Protein AF-A0A6V8L2R0-F1 (afdb_monomer_lite)

pLDDT: mean 83.4, std 20.07, range [29.67, 98.88]

Sequence (351 aa):
MRAMRVLVAALVAAGSMVVVGGSAQAEPPRPPTEGSPLPPGWQIDGADLVWQASKRVPMGDAAVEFYAGDRLLGRPRAARDGRTFRLDLTALDQANLSTLEARAGGRRLDAPAGAPRSRSTTPAPLPAQAPLAAVDPGKPGPYKTVMGEYTLPGVRLPGFPAPVEMVGVVVAPKGASGKRPLALFLHGRHSTCYKGEESSGDWPCPRGWRSIPSHRGYLTAQRLLASQGYVTVSISANGINGQDYAAADGGAQARSSLVRQHLARWATWAGAGRAGAPGAVRTAPRADLSRVLLVGHSRGGEGVNRAAMDSLSPPPAAQDGYRGPVRWRIRGTVLIGPTIFGHNPAPTCPR

InterPro domains:
  IPR029058 Alpha/Beta hydrolase fold [G3DSA:3.40.50.1820] (127-350)
  IPR029058 Alpha/Beta hydrolase fold [SSF53474] (130-340)

Foldseek 3Di:
DDDDDDDDDDDDDDDDDDPPPDDPDPDPDDDDDPPDLAPPQWDDDPQKIKGFAPDQDFWDLWFWFKDQVPRTQGGFDADFSSGMTIDGNPPDDDRSNSRIFTDTPQDTRSDPPPDDDPDPPDDDDDPDDDPDDPDDLQDFAQFQKDKDKDWDDFADAQQAPDTWTWIKMKIAGAPDDDAAAEEEEEEGAGFFWDAVPDTGLAPPYPPRIDGDPRLCVCVSVNRRVRSVGHTYMRTDDSSLNSGLSSPQLSCLLVLLLSVQVNLVLLLCCLPDNVVVDPPRSVRHYRHDQQRYEYEYERSGLSNVLVNQVCLVPNDPPSRHSHDDHNPHFHQYYHRHHYDCSVVRPPVDGGD

Secondary structure (DSSP, 8-state):
------------------------PPPPPPPP-TT-SSPTTEEEETTEEEEE-SS-----SSPPEEEETTEEEE-PEEPTTSSEEEEE-TT-----GGGEEEEETTEESSS-TTPPP-----PPPPPPPPPPPSS-TTS--S--EEEEEEEEEEE--TT-SSPEEEEEEEEEETT--S-EEEEEEE--S---EEETTEEE--SSPPTT-EE--GGGGGHHHHHHHHHTT-EEEEE--HHHHTTGGG-TTTTHHHHHHHHHHHHHHHHHHHTGGGTTS-HHHHHSPPEEEEEEEEEEETHHHHHHHHHHHHTTSPPPTTT-S--S-----EEEEEEES---TT-----S---

Structure (mmCIF, N/CA/C/O backbone):
data_AF-A0A6V8L2R0-F1
#
_entry.id   AF-A0A6V8L2R0-F1
#
loop_
_atom_site.group_PDB
_atom_site.id
_atom_site.type_symbol
_atom_site.label_atom_id
_atom_site.label_alt_id
_atom_site.label_comp_id
_atom_site.label_asym_id
_atom_site.label_entity_id
_atom_site.label_seq_id
_atom_site.pdbx_PDB_ins_code
_atom_site.Cartn_x
_atom_site.Cartn_y
_atom_site.Cartn_z
_atom_site.occupancy
_atom_site.B_iso_or_equiv
_atom_site.auth_seq_id
_atom_site.auth_comp_id
_atom_site.auth_asym_id
_atom_site.auth_atom_id
_atom_site.pdbx_PDB_model_num
ATOM 1 N N . MET A 1 1 ? 102.025 -19.026 -5.168 1.00 34.84 1 MET A N 1
ATOM 2 C CA . MET A 1 1 ? 101.433 -18.731 -6.491 1.00 34.84 1 MET A CA 1
ATOM 3 C C . MET A 1 1 ? 99.993 -19.222 -6.495 1.00 34.84 1 MET A C 1
ATOM 5 O O . MET A 1 1 ? 99.814 -20.372 -6.145 1.00 34.84 1 MET A O 1
ATOM 9 N N . ARG A 1 2 ? 99.050 -18.327 -6.858 1.00 37.16 2 ARG A N 1
ATOM 10 C CA . ARG A 1 2 ? 97.764 -18.513 -7.590 1.00 37.16 2 ARG A CA 1
ATOM 11 C C . ARG A 1 2 ? 96.840 -19.694 -7.200 1.00 37.16 2 ARG A C 1
ATOM 13 O O . ARG A 1 2 ? 97.286 -20.816 -7.099 1.00 37.16 2 ARG A O 1
ATOM 20 N N . ALA A 1 3 ? 95.517 -19.577 -7.128 1.00 34.97 3 ALA A N 1
ATOM 21 C CA . ALA A 1 3 ? 94.587 -18.479 -7.344 1.00 34.97 3 ALA A CA 1
ATOM 22 C C . ALA A 1 3 ? 93.185 -18.908 -6.860 1.00 34.97 3 ALA A C 1
ATOM 24 O O . ALA A 1 3 ? 92.831 -20.083 -6.850 1.00 34.97 3 ALA A O 1
ATOM 25 N N . MET A 1 4 ? 92.418 -17.885 -6.512 1.00 35.12 4 MET A N 1
ATOM 26 C CA . MET A 1 4 ? 90.994 -17.795 -6.205 1.00 35.12 4 MET A CA 1
ATOM 27 C C . MET A 1 4 ? 90.075 -18.509 -7.216 1.00 35.12 4 MET A C 1
ATOM 29 O O . MET A 1 4 ? 90.273 -18.373 -8.424 1.00 35.12 4 MET A O 1
ATOM 33 N N . ARG A 1 5 ? 89.009 -19.169 -6.739 1.00 38.22 5 ARG A N 1
ATOM 34 C CA . ARG A 1 5 ? 87.791 -19.423 -7.528 1.00 38.22 5 ARG A CA 1
ATOM 35 C C . ARG A 1 5 ? 86.542 -19.181 -6.682 1.00 38.22 5 ARG A C 1
ATOM 37 O O . ARG A 1 5 ? 86.290 -19.857 -5.694 1.00 38.22 5 ARG A O 1
ATOM 44 N N . VAL A 1 6 ? 85.813 -18.162 -7.119 1.00 38.03 6 VAL A N 1
ATOM 45 C CA . VAL A 1 6 ? 84.473 -17.738 -6.713 1.00 38.03 6 VAL A CA 1
ATOM 46 C C . VAL A 1 6 ? 83.452 -18.763 -7.211 1.00 38.03 6 VAL A C 1
ATOM 48 O O . VAL A 1 6 ? 83.561 -19.206 -8.354 1.00 38.03 6 VAL A O 1
ATOM 51 N N . LEU A 1 7 ? 82.427 -19.076 -6.412 1.00 36.44 7 LEU A N 1
ATOM 52 C CA . LEU A 1 7 ? 81.161 -19.579 -6.944 1.00 36.44 7 LEU A CA 1
ATOM 53 C C . LEU A 1 7 ? 79.995 -18.771 -6.366 1.00 36.44 7 LEU A C 1
ATOM 55 O O . LEU A 1 7 ? 79.889 -18.552 -5.162 1.00 36.44 7 LEU A O 1
ATOM 59 N N . VAL A 1 8 ? 79.183 -18.284 -7.295 1.00 35.31 8 VAL A N 1
ATOM 60 C CA . VAL A 1 8 ? 78.092 -17.322 -7.160 1.00 35.31 8 VAL A CA 1
ATOM 61 C C . VAL A 1 8 ? 76.840 -18.014 -6.619 1.00 35.31 8 VAL A C 1
ATOM 63 O O . VAL A 1 8 ? 76.438 -19.056 -7.132 1.00 35.31 8 VAL A O 1
ATOM 66 N N . ALA A 1 9 ? 76.203 -17.417 -5.611 1.00 35.62 9 ALA A N 1
ATOM 67 C CA . ALA A 1 9 ? 74.884 -17.815 -5.131 1.00 35.62 9 ALA A CA 1
ATOM 68 C C . ALA A 1 9 ? 73.794 -17.255 -6.063 1.00 35.62 9 ALA A C 1
ATOM 70 O O . ALA A 1 9 ? 73.683 -16.042 -6.240 1.00 35.62 9 ALA A O 1
ATOM 71 N N . ALA A 1 10 ? 72.990 -18.137 -6.657 1.00 34.78 10 ALA A N 1
ATOM 72 C CA . ALA A 1 10 ? 71.819 -17.764 -7.441 1.00 34.78 10 ALA A CA 1
ATOM 73 C C . ALA A 1 10 ? 70.632 -17.478 -6.503 1.00 34.78 10 ALA A C 1
ATOM 75 O O . ALA A 1 10 ? 70.063 -18.389 -5.904 1.00 34.78 10 ALA A O 1
ATOM 76 N N . LEU A 1 11 ? 70.265 -16.201 -6.374 1.00 34.31 11 LEU A N 1
ATOM 77 C CA . LEU A 1 11 ? 69.016 -15.757 -5.754 1.00 34.31 11 LEU A CA 1
ATOM 78 C C . LEU A 1 11 ? 67.871 -15.900 -6.766 1.00 34.31 11 LEU A C 1
ATOM 80 O O . LEU A 1 11 ? 67.832 -15.201 -7.776 1.00 34.31 11 LEU A O 1
ATOM 84 N N . VAL A 1 12 ? 66.921 -16.788 -6.475 1.00 36.88 12 VAL A N 1
ATOM 85 C CA . VAL A 1 12 ? 65.633 -16.860 -7.172 1.00 36.88 12 VAL A CA 1
ATOM 86 C C . VAL A 1 12 ? 64.724 -15.777 -6.591 1.00 36.88 12 VAL A C 1
ATOM 88 O O . VAL A 1 12 ? 64.202 -15.915 -5.487 1.00 36.88 12 VAL A O 1
ATOM 91 N N . ALA A 1 13 ? 64.549 -14.680 -7.326 1.00 35.84 13 ALA A N 1
ATOM 92 C CA . ALA A 1 13 ? 63.547 -13.666 -7.026 1.00 35.84 13 ALA A CA 1
ATOM 93 C C . ALA A 1 13 ? 62.189 -14.115 -7.593 1.00 35.84 13 ALA A C 1
ATOM 95 O O . ALA A 1 13 ? 61.949 -14.040 -8.797 1.00 35.84 13 ALA A O 1
ATOM 96 N N . ALA A 1 14 ? 61.297 -14.592 -6.724 1.00 39.81 14 ALA A N 1
ATOM 97 C CA . ALA A 1 14 ? 59.889 -14.777 -7.056 1.00 39.81 14 ALA A CA 1
ATOM 98 C C . ALA A 1 14 ? 59.215 -13.395 -7.119 1.00 39.81 14 ALA A C 1
ATOM 100 O O . ALA A 1 14 ? 58.977 -12.756 -6.096 1.00 39.81 14 ALA A O 1
ATOM 101 N N . GLY A 1 15 ? 58.965 -12.910 -8.336 1.00 34.44 15 GLY A N 1
ATOM 102 C CA . GLY A 1 15 ? 58.255 -11.659 -8.578 1.00 34.44 15 GLY A CA 1
ATOM 103 C C . GLY A 1 15 ? 56.770 -11.787 -8.239 1.00 34.44 15 GLY A C 1
ATOM 104 O O . GLY A 1 15 ? 56.036 -12.532 -8.885 1.00 34.44 15 GLY A O 1
ATOM 105 N N . SER A 1 16 ? 56.324 -11.033 -7.240 1.00 35.25 16 SER A N 1
ATOM 106 C CA . SER A 1 16 ? 54.914 -10.833 -6.914 1.00 35.25 16 SER A CA 1
ATOM 107 C C . SER A 1 16 ? 54.227 -10.046 -8.038 1.00 35.25 16 SER A C 1
ATOM 109 O O . SER A 1 16 ? 54.440 -8.841 -8.170 1.00 35.25 16 SER A O 1
ATOM 111 N N . MET A 1 17 ? 53.388 -10.697 -8.850 1.00 33.22 17 MET A N 1
ATOM 112 C CA . MET A 1 17 ? 52.469 -9.988 -9.745 1.00 33.22 17 MET A CA 1
ATOM 113 C C . MET A 1 17 ? 51.362 -9.335 -8.914 1.00 33.22 17 MET A C 1
ATOM 115 O O . MET A 1 17 ? 50.449 -9.994 -8.420 1.00 33.22 17 MET A O 1
ATOM 119 N N . VAL A 1 18 ? 51.447 -8.016 -8.769 1.00 34.97 18 VAL A N 1
ATOM 120 C CA . VAL A 1 18 ? 50.338 -7.177 -8.319 1.00 34.97 18 VAL A CA 1
ATOM 121 C C . VAL A 1 18 ? 49.301 -7.151 -9.442 1.00 34.97 18 VAL A C 1
ATOM 123 O O . VAL A 1 18 ? 49.481 -6.468 -10.448 1.00 34.97 18 VAL A O 1
ATOM 126 N N . VAL A 1 19 ? 48.205 -7.894 -9.284 1.00 36.38 19 VAL A N 1
ATOM 127 C CA . VAL A 1 19 ? 47.004 -7.694 -10.103 1.00 36.38 19 VAL A CA 1
ATOM 128 C C . VAL A 1 19 ? 46.350 -6.405 -9.616 1.00 36.38 19 VAL A C 1
ATOM 130 O O . VAL A 1 19 ? 45.605 -6.392 -8.637 1.00 36.38 19 VAL A O 1
ATOM 133 N N . VAL A 1 20 ? 46.665 -5.294 -10.280 1.00 36.50 20 VAL A N 1
ATOM 134 C CA . VAL A 1 20 ? 45.880 -4.066 -10.160 1.00 36.50 20 VAL A CA 1
ATOM 135 C C . VAL A 1 20 ? 44.522 -4.367 -10.787 1.00 36.50 20 VAL A C 1
ATOM 137 O O . VAL A 1 20 ? 44.391 -4.447 -12.006 1.00 36.50 20 VAL A O 1
ATOM 140 N N . GLY A 1 21 ? 43.515 -4.588 -9.942 1.00 33.50 21 GLY A N 1
ATOM 141 C CA . GLY A 1 21 ? 42.122 -4.654 -10.362 1.00 33.50 21 GLY A CA 1
ATOM 142 C C . GLY A 1 21 ? 41.724 -3.311 -10.960 1.00 33.50 21 GLY A C 1
ATOM 143 O O . GLY A 1 21 ? 41.408 -2.372 -10.233 1.00 33.50 21 GLY A O 1
ATOM 144 N N . GLY A 1 22 ? 41.788 -3.211 -12.286 1.00 29.67 22 GLY A N 1
ATOM 145 C CA . GLY A 1 22 ? 41.270 -2.073 -13.023 1.00 29.67 22 GLY A CA 1
ATOM 146 C C . GLY A 1 22 ? 39.778 -1.938 -12.751 1.00 29.67 22 GLY A C 1
ATOM 147 O O . GLY A 1 22 ? 38.996 -2.847 -13.021 1.00 29.67 22 GLY A O 1
ATOM 148 N N . SER A 1 23 ? 39.389 -0.796 -12.195 1.00 36.78 23 SER A N 1
ATOM 149 C CA . SER A 1 23 ? 38.005 -0.343 -12.162 1.00 36.78 23 SER A CA 1
ATOM 150 C C . SER A 1 23 ? 37.450 -0.425 -13.584 1.00 36.78 23 SER A C 1
ATOM 152 O O . SER A 1 23 ? 37.939 0.284 -14.462 1.00 36.78 23 SER A O 1
ATOM 154 N N . ALA A 1 24 ? 36.450 -1.273 -13.826 1.00 37.53 24 ALA A N 1
ATOM 155 C CA . ALA A 1 24 ? 35.686 -1.240 -15.066 1.00 37.53 24 ALA A CA 1
ATOM 156 C C . ALA A 1 24 ? 34.918 0.090 -15.109 1.00 37.53 24 ALA A C 1
ATOM 158 O O . ALA A 1 24 ? 33.802 0.208 -14.603 1.00 37.53 24 ALA A O 1
ATOM 159 N N . GLN A 1 25 ? 35.564 1.131 -15.634 1.00 31.59 25 GLN A N 1
ATOM 160 C CA . GLN A 1 25 ? 34.877 2.337 -16.056 1.00 31.59 25 GLN A CA 1
ATOM 161 C C . GLN A 1 25 ? 33.986 1.955 -17.235 1.00 31.59 25 GLN A C 1
ATOM 163 O O . GLN A 1 25 ? 34.430 1.272 -18.156 1.00 31.59 25 GLN A O 1
ATOM 168 N N . ALA A 1 26 ? 32.719 2.362 -17.178 1.00 41.50 26 ALA A N 1
ATOM 169 C CA . ALA A 1 26 ? 31.821 2.245 -18.313 1.00 41.50 26 ALA A CA 1
ATOM 170 C C . ALA A 1 26 ? 32.468 2.935 -19.522 1.00 41.50 26 ALA A C 1
ATOM 172 O O . ALA A 1 26 ? 32.842 4.107 -19.440 1.00 41.50 26 ALA A O 1
ATOM 173 N N . GLU A 1 27 ? 32.636 2.180 -20.607 1.00 31.08 27 GLU A N 1
ATOM 174 C CA . GLU A 1 27 ? 33.191 2.668 -21.866 1.00 31.08 27 GLU A CA 1
ATOM 175 C C . GLU A 1 27 ? 32.338 3.853 -22.369 1.00 31.08 27 GLU A C 1
ATOM 177 O O . GLU A 1 27 ? 31.104 3.809 -22.259 1.00 31.08 27 GLU A O 1
ATOM 182 N N . PRO A 1 28 ? 32.950 4.940 -22.877 1.00 34.56 28 PRO A N 1
ATOM 183 C CA . PRO A 1 28 ? 32.207 6.028 -23.503 1.00 34.56 28 PRO A CA 1
ATOM 184 C C . PRO A 1 28 ? 31.362 5.508 -24.683 1.00 34.56 28 PRO A C 1
ATOM 186 O O . PRO A 1 28 ? 31.682 4.468 -25.263 1.00 34.56 28 PRO A O 1
ATOM 189 N N . PRO A 1 29 ? 30.269 6.205 -25.048 1.00 39.34 29 PRO A N 1
ATOM 190 C CA . PRO A 1 29 ? 29.334 5.721 -26.057 1.00 39.34 29 PRO A CA 1
ATOM 191 C C . PRO A 1 29 ? 30.050 5.501 -27.391 1.00 39.34 29 PRO A C 1
ATOM 193 O O . PRO A 1 29 ? 30.603 6.442 -27.965 1.00 39.34 29 PRO A O 1
ATOM 196 N N . ARG A 1 30 ? 30.014 4.265 -27.904 1.00 45.56 30 ARG A N 1
ATOM 197 C CA . ARG A 1 30 ? 30.395 4.010 -29.294 1.00 45.56 30 ARG A CA 1
ATOM 198 C C . ARG A 1 30 ? 29.389 4.715 -30.209 1.00 45.56 30 ARG A C 1
ATOM 200 O O . ARG A 1 30 ? 28.185 4.644 -29.940 1.00 45.56 30 ARG A O 1
ATOM 207 N N . PRO A 1 31 ? 29.853 5.404 -31.265 1.00 37.81 31 PRO A N 1
ATOM 208 C CA . PRO A 1 31 ? 28.958 5.976 -32.259 1.00 37.81 31 PRO A CA 1
ATOM 209 C C . PRO A 1 31 ? 28.088 4.868 -32.877 1.00 37.81 31 PRO A C 1
ATOM 211 O O . PRO A 1 31 ? 28.517 3.711 -32.917 1.00 37.81 31 PRO A O 1
ATOM 214 N N . PRO A 1 32 ? 26.862 5.192 -33.329 1.00 44.59 32 PRO A N 1
ATOM 215 C CA . PRO A 1 32 ? 25.998 4.218 -33.979 1.00 44.59 32 PRO A CA 1
ATOM 216 C C . PRO A 1 32 ? 26.737 3.600 -35.166 1.00 44.59 32 PRO A C 1
ATOM 218 O O . PRO A 1 32 ? 27.217 4.311 -36.046 1.00 44.59 32 PRO A O 1
ATOM 221 N N . THR A 1 33 ? 26.845 2.274 -35.175 1.00 42.38 33 THR A N 1
ATOM 222 C CA . THR A 1 33 ? 27.284 1.526 -36.348 1.00 42.38 33 THR A CA 1
ATOM 223 C C . THR A 1 33 ? 26.260 1.755 -37.454 1.00 42.38 33 THR A C 1
ATOM 225 O O . THR A 1 33 ? 25.109 1.320 -37.345 1.00 42.38 33 THR A O 1
ATOM 228 N N . GLU A 1 34 ? 26.660 2.468 -38.508 1.00 36.22 34 GLU A N 1
ATOM 229 C CA . GLU A 1 34 ? 25.902 2.519 -39.757 1.00 36.22 34 GLU A CA 1
ATOM 230 C C . GLU A 1 34 ? 25.618 1.076 -40.204 1.00 36.22 34 GLU A C 1
ATOM 232 O O . GLU A 1 34 ? 26.537 0.274 -40.368 1.00 36.22 34 GLU A O 1
ATOM 237 N N . GLY A 1 35 ? 24.332 0.724 -40.310 1.00 45.88 35 GLY A N 1
ATOM 238 C CA . GLY A 1 35 ? 23.877 -0.616 -40.698 1.00 45.88 35 GLY A CA 1
ATOM 239 C C . GLY A 1 35 ? 23.224 -1.466 -39.600 1.00 45.88 35 GLY A C 1
ATOM 240 O O . GLY A 1 35 ? 22.873 -2.611 -39.873 1.00 45.88 35 GLY A O 1
ATOM 241 N N . SER A 1 36 ? 23.018 -0.956 -38.378 1.00 53.06 36 SER A N 1
ATOM 242 C CA . SER A 1 36 ? 22.257 -1.707 -37.365 1.00 53.06 36 SER A CA 1
ATOM 243 C C . SER A 1 36 ? 20.772 -1.834 -37.769 1.00 53.06 36 SER A C 1
ATOM 245 O O . SER A 1 36 ? 20.140 -0.813 -38.041 1.00 53.06 36 SER A O 1
ATOM 247 N N . PRO A 1 37 ? 20.169 -3.042 -37.776 1.00 70.38 37 PRO A N 1
ATOM 248 C CA . PRO A 1 37 ? 18.755 -3.246 -38.124 1.00 70.38 37 PRO A CA 1
ATOM 249 C C . PRO A 1 37 ? 17.771 -2.710 -37.063 1.00 70.38 37 PRO A C 1
ATOM 251 O O . PRO A 1 37 ? 16.560 -2.895 -37.191 1.00 70.38 37 PRO A O 1
ATOM 254 N N . LEU A 1 38 ? 18.280 -2.082 -35.998 1.00 81.62 38 LEU A N 1
ATOM 255 C CA . LEU A 1 38 ? 17.514 -1.622 -34.843 1.00 81.62 38 LEU A CA 1
ATOM 256 C C . LEU A 1 38 ? 17.281 -0.102 -34.888 1.00 81.62 38 LEU A C 1
ATOM 258 O O . LEU A 1 38 ? 18.153 0.638 -35.351 1.00 81.62 38 LEU A O 1
ATOM 262 N N . PRO A 1 39 ? 16.150 0.398 -34.356 1.00 83.00 39 PRO A N 1
ATOM 263 C CA . PRO A 1 39 ? 15.910 1.834 -34.254 1.00 83.00 39 PRO A CA 1
ATOM 264 C C . PRO A 1 39 ? 16.949 2.553 -33.364 1.00 83.00 39 PRO A C 1
ATOM 266 O O . PRO A 1 39 ? 17.564 1.932 -32.493 1.00 83.00 39 PRO A O 1
ATOM 269 N N . PRO A 1 40 ? 17.125 3.882 -33.504 1.00 83.38 40 PRO A N 1
ATOM 270 C CA . PRO A 1 40 ? 18.057 4.646 -32.676 1.00 83.38 40 PRO A CA 1
ATOM 271 C C . PRO A 1 40 ? 17.821 4.461 -31.168 1.00 83.38 40 PRO A C 1
ATOM 273 O O . PRO A 1 40 ? 16.691 4.528 -30.686 1.00 83.38 40 PRO A O 1
ATOM 276 N N . GLY A 1 41 ? 18.904 4.263 -30.413 1.00 84.75 41 GLY A N 1
ATOM 277 C CA . GLY A 1 41 ? 18.856 4.027 -28.965 1.00 84.75 41 GLY A CA 1
ATOM 278 C C . GLY A 1 41 ? 18.576 2.577 -28.561 1.00 84.75 41 GLY A C 1
ATOM 279 O O . GLY A 1 41 ? 18.560 2.302 -27.363 1.00 84.75 41 GLY A O 1
ATOM 280 N N . TRP A 1 42 ? 18.385 1.664 -29.520 1.00 89.75 42 TRP A N 1
ATOM 281 C CA . TRP A 1 42 ? 18.250 0.226 -29.288 1.00 89.75 42 TRP A CA 1
ATOM 282 C C . TRP A 1 42 ? 19.528 -0.528 -29.648 1.00 89.75 42 TRP A C 1
ATOM 284 O O . TRP A 1 42 ? 20.185 -0.234 -30.646 1.00 89.75 42 TRP A O 1
ATOM 294 N N . GLN A 1 43 ? 19.879 -1.506 -28.823 1.00 90.31 43 GLN A N 1
ATOM 295 C CA . GLN A 1 43 ? 21.077 -2.329 -28.953 1.00 90.31 43 GLN A CA 1
ATOM 296 C C . GLN A 1 43 ? 20.766 -3.758 -28.498 1.00 90.31 43 GLN A C 1
ATOM 298 O O . GLN A 1 43 ? 19.877 -3.969 -27.675 1.00 90.31 43 GLN A O 1
ATOM 303 N N . ILE A 1 44 ? 21.507 -4.733 -29.018 1.00 87.25 44 ILE A N 1
ATOM 304 C CA . ILE A 1 44 ? 21.535 -6.096 -28.480 1.00 87.25 44 ILE A CA 1
ATOM 305 C C . ILE A 1 44 ? 22.869 -6.263 -27.755 1.00 87.25 44 ILE A C 1
ATOM 307 O O . ILE A 1 44 ? 23.921 -6.007 -28.341 1.00 87.25 44 ILE A O 1
ATOM 311 N N . ASP A 1 45 ? 22.813 -6.668 -26.490 1.00 84.94 45 ASP A N 1
ATOM 312 C CA . ASP A 1 45 ? 23.972 -6.919 -25.631 1.00 84.94 45 ASP A CA 1
ATOM 313 C C . ASP A 1 45 ? 23.895 -8.361 -25.113 1.00 84.94 45 ASP A C 1
ATOM 315 O O . ASP A 1 45 ? 23.146 -8.675 -24.187 1.00 84.94 45 ASP A O 1
ATOM 319 N N . GLY A 1 46 ? 24.600 -9.276 -25.782 1.00 83.81 46 GLY A N 1
ATOM 320 C CA . GLY A 1 46 ? 24.479 -10.710 -25.518 1.00 83.81 46 GLY A CA 1
ATOM 321 C C . GLY A 1 46 ? 23.053 -11.220 -25.765 1.00 83.81 46 GLY A C 1
ATOM 322 O O . GLY A 1 46 ? 22.581 -11.209 -26.900 1.00 83.81 46 GLY A O 1
ATOM 323 N N . ALA A 1 47 ? 22.384 -11.680 -24.704 1.00 83.31 47 ALA A N 1
ATOM 324 C CA . ALA A 1 47 ? 20.994 -12.147 -24.738 1.00 83.31 47 ALA A CA 1
ATOM 325 C C . ALA A 1 47 ? 19.968 -11.048 -24.393 1.00 83.31 47 ALA A C 1
ATOM 327 O O . ALA A 1 47 ? 18.772 -11.326 -24.364 1.00 83.31 47 ALA A O 1
ATOM 328 N N . ASP A 1 48 ? 20.409 -9.814 -24.138 1.00 87.94 48 ASP A N 1
ATOM 329 C CA . ASP A 1 48 ? 19.530 -8.719 -23.735 1.00 87.94 48 ASP A CA 1
ATOM 330 C C . ASP A 1 48 ? 19.222 -7.772 -24.901 1.00 87.94 48 ASP A C 1
ATOM 332 O O . ASP A 1 48 ? 20.111 -7.296 -25.609 1.00 87.94 48 ASP A O 1
ATOM 336 N N . LEU A 1 49 ? 17.946 -7.406 -25.033 1.00 90.19 49 LEU A N 1
ATOM 337 C CA . LEU A 1 49 ? 17.521 -6.217 -25.758 1.00 90.19 49 LEU A CA 1
ATOM 338 C C . LEU A 1 49 ? 17.659 -5.002 -24.848 1.00 90.19 49 LEU A C 1
ATOM 340 O O . LEU A 1 49 ? 17.034 -4.932 -23.786 1.00 90.19 49 LEU A O 1
ATOM 344 N N . VAL A 1 50 ? 18.443 -4.024 -25.281 1.00 92.50 50 VAL A N 1
ATOM 345 C CA . VAL A 1 50 ? 18.763 -2.829 -24.506 1.00 92.50 50 VAL A CA 1
ATOM 346 C C . VAL A 1 50 ? 18.214 -1.594 -25.203 1.00 92.50 50 VAL A C 1
ATOM 348 O O . VAL A 1 50 ? 18.505 -1.350 -26.369 1.00 92.50 50 VAL A O 1
ATOM 351 N N . TRP A 1 51 ? 17.457 -0.780 -24.472 1.00 93.12 51 TRP A N 1
ATOM 352 C CA . TRP A 1 51 ? 17.079 0.565 -24.901 1.00 93.12 51 TRP A CA 1
ATOM 353 C C . TRP A 1 51 ? 17.679 1.610 -23.964 1.00 93.12 51 TRP A C 1
ATOM 355 O O . TRP A 1 51 ? 17.558 1.501 -22.738 1.00 93.12 51 TRP A O 1
ATOM 365 N N . GLN A 1 52 ? 18.296 2.642 -24.537 1.00 93.25 52 GLN A N 1
ATOM 366 C CA . GLN A 1 52 ? 18.842 3.778 -23.807 1.00 93.25 52 GLN A CA 1
ATOM 367 C C . GLN A 1 52 ? 18.033 5.048 -24.091 1.00 93.25 52 GLN A C 1
ATOM 369 O O . GLN A 1 52 ? 18.076 5.630 -25.175 1.00 93.25 52 GLN A O 1
ATOM 374 N N . ALA A 1 53 ? 17.310 5.519 -23.079 1.00 90.12 53 ALA A N 1
ATOM 375 C CA . ALA A 1 53 ? 16.525 6.738 -23.155 1.00 90.12 53 ALA A CA 1
ATOM 376 C C . ALA A 1 53 ? 17.423 7.985 -23.243 1.00 90.12 53 ALA A C 1
ATOM 378 O O . ALA A 1 53 ? 18.426 8.112 -22.536 1.00 90.12 53 ALA A O 1
ATOM 379 N N . SER A 1 54 ? 17.017 8.965 -24.057 1.00 86.31 54 SER A N 1
ATOM 380 C CA . SER A 1 54 ? 17.718 10.252 -24.214 1.00 86.31 54 SER A CA 1
ATOM 381 C C . SER A 1 54 ? 17.637 11.147 -22.970 1.00 86.31 54 SER A C 1
ATOM 383 O O . SER A 1 54 ? 18.507 11.996 -22.746 1.00 86.31 54 SER A O 1
ATOM 385 N N . LYS A 1 55 ? 16.633 10.928 -22.117 1.00 87.25 55 LYS A N 1
ATOM 386 C CA . LYS A 1 55 ? 16.431 11.579 -20.815 1.00 87.25 55 LYS A CA 1
ATOM 387 C C . LYS A 1 55 ? 16.143 10.521 -19.756 1.00 87.25 55 LYS A C 1
ATOM 389 O O . LYS A 1 55 ? 15.696 9.424 -20.080 1.00 87.25 55 LYS A O 1
ATOM 394 N N . ARG A 1 56 ? 16.370 10.862 -18.486 1.00 85.75 56 ARG A N 1
ATOM 395 C CA . ARG A 1 56 ? 16.005 9.988 -17.366 1.00 85.75 56 ARG A CA 1
ATOM 396 C C . ARG A 1 56 ? 14.497 9.726 -17.392 1.00 85.75 56 ARG A C 1
ATOM 398 O O . ARG A 1 56 ? 13.712 10.672 -17.436 1.00 85.75 56 ARG A O 1
ATOM 405 N N . VAL A 1 57 ? 14.108 8.457 -17.349 1.00 85.75 57 VAL A N 1
ATOM 406 C CA . VAL A 1 57 ? 12.714 8.026 -17.241 1.00 85.75 57 VAL A CA 1
ATOM 407 C C . VAL A 1 57 ? 12.440 7.750 -15.761 1.00 85.75 57 VAL A C 1
ATOM 409 O O . VAL A 1 57 ? 12.971 6.782 -15.211 1.00 85.75 57 VAL A O 1
ATOM 412 N N . PRO A 1 58 ? 11.671 8.610 -15.071 1.00 79.12 58 PRO A N 1
ATOM 413 C CA . PRO A 1 58 ? 11.398 8.422 -13.656 1.00 79.12 58 PRO A CA 1
ATOM 414 C C . PRO A 1 58 ? 10.538 7.178 -13.432 1.00 79.12 58 PRO A C 1
ATOM 416 O O . PRO A 1 58 ? 9.686 6.822 -14.248 1.00 79.12 58 PRO A O 1
ATOM 419 N N . MET A 1 59 ? 10.736 6.536 -12.286 1.00 79.00 59 MET A N 1
ATOM 420 C CA . MET A 1 59 ? 9.868 5.457 -11.836 1.00 79.00 59 MET A CA 1
ATOM 421 C C . MET A 1 59 ? 8.476 6.023 -11.537 1.00 79.00 59 MET A C 1
ATOM 423 O O . MET A 1 59 ? 8.329 6.863 -10.652 1.00 79.00 59 MET A O 1
ATOM 427 N N . GLY A 1 60 ? 7.464 5.560 -12.270 1.00 72.62 60 GLY A N 1
ATOM 428 C CA . GLY A 1 60 ? 6.080 6.010 -12.118 1.00 72.62 60 GLY A CA 1
ATOM 429 C C . GLY A 1 60 ? 5.066 4.872 -12.208 1.00 72.62 60 GLY A C 1
ATOM 430 O O . GLY A 1 60 ? 5.421 3.690 -12.131 1.00 72.62 60 GLY A O 1
ATOM 431 N N . ASP A 1 61 ? 3.800 5.253 -12.383 1.00 66.00 61 ASP A N 1
ATOM 432 C CA . ASP A 1 61 ? 2.652 4.339 -12.363 1.00 66.00 61 ASP A CA 1
ATOM 433 C C . ASP A 1 61 ? 2.611 3.368 -13.551 1.00 66.00 61 ASP A C 1
ATOM 435 O O . ASP A 1 61 ? 2.126 2.244 -13.420 1.00 66.00 61 ASP A O 1
ATOM 439 N N . ALA A 1 62 ? 3.173 3.761 -14.696 1.00 73.25 62 ALA A N 1
ATOM 440 C CA . ALA A 1 62 ? 3.310 2.897 -15.861 1.00 73.25 62 ALA A CA 1
ATOM 441 C C . ALA A 1 62 ? 4.692 2.231 -15.899 1.00 73.25 62 ALA A C 1
ATOM 443 O O . ALA A 1 62 ? 5.720 2.909 -15.830 1.00 73.25 62 ALA A O 1
ATOM 444 N N . ALA A 1 63 ? 4.721 0.902 -16.043 1.00 77.62 63 ALA A N 1
ATOM 445 C CA . ALA A 1 63 ? 5.954 0.203 -16.392 1.00 77.62 63 ALA A CA 1
ATOM 446 C C . ALA A 1 63 ? 6.406 0.618 -17.797 1.00 77.62 63 ALA A C 1
ATOM 448 O O . ALA A 1 63 ? 5.570 0.866 -18.667 1.00 77.62 63 ALA A O 1
ATOM 449 N N . VAL A 1 64 ? 7.723 0.672 -18.003 1.00 88.19 64 VAL A N 1
ATOM 450 C CA . VAL A 1 64 ? 8.270 0.650 -19.360 1.00 88.19 64 VAL A CA 1
ATOM 451 C C . VAL A 1 64 ? 8.037 -0.749 -19.915 1.00 88.19 64 VAL A C 1
ATOM 453 O O . VAL A 1 64 ? 8.219 -1.742 -19.211 1.00 88.19 64 VAL A O 1
ATOM 456 N N . GLU A 1 65 ? 7.598 -0.802 -21.159 1.00 89.88 65 GLU A N 1
ATOM 457 C CA . GLU A 1 65 ? 7.260 -2.004 -21.903 1.00 89.88 65 GLU A CA 1
ATOM 458 C C . GLU A 1 65 ? 7.916 -1.915 -23.281 1.00 89.88 65 GLU A C 1
ATOM 460 O O . GLU A 1 65 ? 7.900 -0.855 -23.911 1.00 89.88 65 GLU A O 1
ATOM 465 N N . PHE A 1 66 ? 8.505 -3.015 -23.739 1.00 90.69 66 PHE A N 1
ATOM 466 C CA . PHE A 1 66 ? 9.075 -3.120 -25.078 1.00 90.69 66 PHE A CA 1
ATOM 467 C C . PHE A 1 66 ? 8.088 -3.808 -26.005 1.00 90.69 66 PHE A C 1
ATOM 469 O O . PHE A 1 66 ? 7.561 -4.869 -25.672 1.00 90.69 66 PHE A O 1
ATOM 476 N N . TYR A 1 67 ? 7.857 -3.208 -27.166 1.00 89.50 67 TYR A N 1
ATOM 477 C CA . TYR A 1 67 ? 6.971 -3.713 -28.208 1.00 89.50 67 TYR A CA 1
ATOM 478 C C . TYR A 1 67 ? 7.739 -3.900 -29.516 1.00 89.50 67 TYR A C 1
ATOM 480 O O . TYR A 1 67 ? 8.692 -3.172 -29.772 1.00 89.50 67 TYR A O 1
ATOM 488 N N . ALA A 1 68 ? 7.291 -4.837 -30.349 1.00 87.62 68 ALA A N 1
ATOM 489 C CA . ALA A 1 68 ? 7.586 -4.876 -31.781 1.00 87.62 68 ALA A CA 1
ATOM 490 C C . ALA A 1 68 ? 6.255 -4.740 -32.532 1.00 87.62 68 ALA A C 1
ATOM 492 O O . ALA A 1 68 ? 5.426 -5.656 -32.498 1.00 87.62 68 ALA A O 1
ATOM 493 N N . GLY A 1 69 ? 6.013 -3.571 -33.130 1.00 84.00 69 GLY A N 1
ATOM 494 C CA . GLY A 1 69 ? 4.688 -3.203 -33.637 1.00 84.00 69 GLY A CA 1
ATOM 495 C C . GLY A 1 69 ? 3.636 -3.225 -32.520 1.00 84.00 69 GLY A C 1
ATOM 496 O O . GLY A 1 69 ? 3.758 -2.506 -31.526 1.00 84.00 69 GLY A O 1
ATOM 497 N N . ASP A 1 70 ? 2.618 -4.075 -32.657 1.00 81.62 70 ASP A N 1
ATOM 498 C CA . ASP A 1 70 ? 1.558 -4.251 -31.650 1.00 81.62 70 ASP A CA 1
ATOM 499 C C . ASP A 1 70 ? 1.835 -5.377 -30.641 1.00 81.62 70 ASP A C 1
ATOM 501 O O . ASP A 1 70 ? 1.094 -5.547 -29.671 1.00 81.62 70 ASP A O 1
ATOM 505 N N . ARG A 1 71 ? 2.925 -6.135 -30.817 1.00 83.88 71 ARG A N 1
ATOM 506 C CA . ARG A 1 71 ? 3.271 -7.249 -29.930 1.00 83.88 71 ARG A CA 1
ATOM 507 C C . ARG A 1 71 ? 4.098 -6.770 -28.743 1.00 83.88 71 ARG A C 1
ATOM 509 O O . ARG A 1 71 ? 5.213 -6.289 -28.933 1.00 83.88 71 ARG A O 1
ATOM 516 N N . LEU A 1 72 ? 3.596 -6.971 -27.523 1.00 85.56 72 LEU A N 1
ATOM 517 C CA . LEU A 1 72 ? 4.384 -6.798 -26.299 1.00 85.56 72 LEU A CA 1
ATOM 518 C C . LEU A 1 72 ? 5.474 -7.879 -26.242 1.00 85.56 72 LEU A C 1
ATOM 520 O O . LEU A 1 72 ? 5.167 -9.068 -26.192 1.00 85.56 72 LEU A O 1
ATOM 524 N N . LEU A 1 73 ? 6.737 -7.460 -26.237 1.00 85.06 73 LEU A N 1
ATOM 525 C CA . LEU A 1 73 ? 7.895 -8.336 -26.051 1.00 85.06 73 LEU A CA 1
ATOM 526 C C . LEU A 1 73 ? 8.134 -8.618 -24.567 1.00 85.06 73 LEU A C 1
ATOM 528 O O . LEU A 1 73 ? 8.481 -9.731 -24.192 1.00 85.06 73 LEU A O 1
ATOM 532 N N . GLY A 1 74 ? 7.930 -7.613 -23.714 1.00 83.75 74 GLY A N 1
ATOM 533 C CA . GLY A 1 74 ? 8.069 -7.771 -22.272 1.00 83.75 74 GLY A CA 1
ATOM 534 C C . GLY A 1 74 ? 8.327 -6.464 -21.534 1.00 83.75 74 GLY A C 1
ATOM 535 O O . GLY A 1 74 ? 8.275 -5.369 -22.098 1.00 83.75 74 GLY A O 1
ATOM 536 N N . ARG A 1 75 ? 8.596 -6.588 -20.233 1.00 86.88 75 ARG A N 1
ATOM 537 C CA . ARG A 1 75 ? 8.877 -5.467 -19.328 1.00 86.88 75 ARG A CA 1
ATOM 538 C C . ARG A 1 75 ? 10.359 -5.464 -18.963 1.00 86.88 75 ARG A C 1
ATOM 540 O O . ARG A 1 75 ? 10.772 -6.327 -18.190 1.00 86.88 75 ARG A O 1
ATOM 547 N N . PRO A 1 76 ? 11.164 -4.532 -19.497 1.00 88.50 76 PRO A N 1
ATOM 548 C CA . PRO A 1 76 ? 12.583 -4.477 -19.188 1.00 88.50 76 PRO A CA 1
ATOM 549 C C . PRO A 1 76 ? 12.858 -4.125 -17.723 1.00 88.50 76 PRO A C 1
ATOM 551 O O . PRO A 1 76 ? 12.135 -3.361 -17.074 1.00 88.50 76 PRO A O 1
ATOM 554 N N . ARG A 1 77 ? 14.000 -4.599 -17.235 1.00 87.69 77 ARG A N 1
ATOM 555 C CA . ARG A 1 77 ? 14.637 -4.132 -16.007 1.00 87.69 77 ARG A CA 1
ATOM 556 C C . ARG A 1 77 ? 15.287 -2.772 -16.253 1.00 87.69 77 ARG A C 1
ATOM 558 O O . ARG A 1 77 ? 16.124 -2.631 -17.142 1.00 87.69 77 ARG A O 1
ATOM 565 N N . ALA A 1 78 ? 14.945 -1.784 -15.432 1.00 87.88 78 ALA A N 1
ATOM 566 C CA . ALA A 1 78 ? 15.622 -0.490 -15.436 1.00 87.88 78 ALA A CA 1
ATOM 567 C C . ALA A 1 78 ? 16.982 -0.591 -14.725 1.00 87.88 78 ALA A C 1
ATOM 569 O O . ALA A 1 78 ? 17.072 -1.127 -13.618 1.00 87.88 78 ALA A O 1
ATOM 570 N N . ALA A 1 79 ? 18.033 -0.057 -15.341 1.00 87.31 79 ALA A N 1
ATOM 571 C CA . ALA A 1 79 ? 19.325 0.142 -14.703 1.00 87.31 79 ALA A CA 1
ATOM 572 C C . ALA A 1 79 ? 19.288 1.345 -13.744 1.00 87.31 79 ALA A C 1
ATOM 574 O O . ALA A 1 79 ? 18.380 2.180 -13.773 1.00 87.31 79 ALA A O 1
ATOM 575 N N . ARG A 1 80 ? 20.317 1.454 -12.895 1.00 81.25 80 ARG A N 1
ATOM 576 C CA . ARG A 1 80 ? 20.416 2.502 -11.861 1.00 81.25 80 ARG A CA 1
ATOM 577 C C . ARG A 1 80 ? 20.499 3.925 -12.411 1.00 81.25 80 ARG A C 1
ATOM 579 O O . ARG A 1 80 ? 20.108 4.862 -11.724 1.00 81.25 80 ARG A O 1
ATOM 586 N N . ASP A 1 81 ? 20.969 4.087 -13.643 1.00 84.31 81 ASP A N 1
ATOM 587 C CA . ASP A 1 81 ? 21.033 5.384 -14.325 1.00 84.31 81 ASP A CA 1
ATOM 588 C C 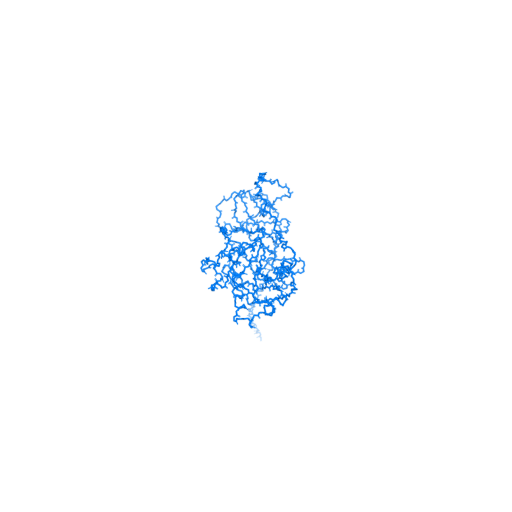. ASP A 1 81 ? 19.640 5.969 -14.649 1.00 84.31 81 ASP A C 1
ATOM 590 O O . ASP A 1 81 ? 19.519 7.151 -14.976 1.00 84.31 81 ASP A O 1
ATOM 594 N N . GLY A 1 82 ? 18.573 5.162 -14.555 1.00 83.81 82 GLY A N 1
ATOM 595 C CA . GLY A 1 82 ? 17.215 5.542 -14.944 1.00 83.81 82 GLY A CA 1
ATOM 596 C C . GLY A 1 82 ? 17.078 5.869 -16.433 1.00 83.81 82 GLY A C 1
ATOM 597 O O . GLY A 1 82 ? 16.157 6.589 -16.818 1.00 83.81 82 GLY A O 1
ATOM 598 N N . ARG A 1 83 ? 18.016 5.404 -17.260 1.00 90.56 83 ARG A N 1
ATOM 599 C CA . ARG A 1 83 ? 18.079 5.646 -18.706 1.00 90.56 83 ARG A CA 1
ATOM 600 C C . ARG A 1 83 ? 18.197 4.350 -19.490 1.00 90.56 83 ARG A C 1
ATOM 602 O O . ARG A 1 83 ? 17.670 4.285 -20.591 1.00 90.56 83 ARG A O 1
ATOM 609 N N . THR A 1 84 ? 18.855 3.341 -18.934 1.00 91.88 84 THR A N 1
ATOM 610 C CA . THR A 1 84 ? 19.097 2.067 -19.605 1.00 91.88 84 THR A CA 1
ATOM 611 C C . THR A 1 84 ? 18.069 1.030 -19.160 1.00 91.88 84 THR A C 1
ATOM 613 O O . THR A 1 84 ? 17.858 0.823 -17.966 1.00 91.88 84 THR A O 1
ATOM 616 N N . PHE A 1 85 ? 17.436 0.361 -20.118 1.00 92.62 85 PHE A N 1
ATOM 617 C CA . PHE A 1 85 ? 16.391 -0.639 -19.908 1.00 92.62 85 PHE A CA 1
ATOM 618 C C . PHE A 1 85 ? 16.779 -1.928 -20.628 1.00 92.62 85 PHE A C 1
ATOM 620 O O . PHE A 1 85 ? 17.056 -1.878 -21.821 1.00 92.62 85 PHE A O 1
ATOM 627 N N . ARG A 1 86 ? 16.811 -3.059 -19.914 1.00 92.12 86 ARG A N 1
ATOM 628 C CA . ARG A 1 86 ? 17.247 -4.363 -20.444 1.00 92.12 86 ARG A CA 1
ATOM 629 C C . ARG A 1 86 ? 16.140 -5.403 -20.355 1.00 92.12 86 ARG A C 1
ATOM 631 O O . ARG A 1 86 ? 15.571 -5.585 -19.278 1.00 92.12 86 ARG A O 1
ATOM 638 N N . LEU A 1 87 ? 15.842 -6.073 -21.459 1.00 89.12 87 LEU A N 1
ATOM 639 C CA . LEU A 1 87 ? 14.897 -7.183 -21.532 1.00 89.12 87 LEU A CA 1
ATOM 640 C C . LEU A 1 87 ? 15.628 -8.431 -22.028 1.00 89.12 87 LEU A C 1
ATOM 642 O O . LEU A 1 87 ? 16.171 -8.407 -23.125 1.00 89.12 87 LEU A O 1
ATOM 646 N N . ASP A 1 88 ? 15.588 -9.503 -21.244 1.00 85.88 88 ASP A N 1
ATOM 647 C CA . ASP A 1 88 ? 16.139 -10.803 -21.633 1.00 85.88 88 ASP A CA 1
ATOM 648 C C . ASP A 1 88 ? 15.316 -11.389 -22.798 1.00 85.88 88 ASP A C 1
ATOM 650 O O . ASP A 1 88 ? 14.089 -11.502 -22.710 1.00 85.88 88 ASP A O 1
ATOM 654 N N . LEU A 1 89 ? 15.986 -11.705 -23.909 1.00 72.38 89 LEU A N 1
ATOM 655 C CA . LEU A 1 89 ? 15.386 -12.180 -25.158 1.00 72.38 89 LEU A CA 1
ATOM 656 C C . LEU A 1 89 ? 15.302 -13.708 -25.268 1.00 72.38 89 LEU A C 1
ATOM 658 O O . LEU A 1 89 ? 14.854 -14.196 -26.307 1.00 72.38 89 LEU A O 1
ATOM 662 N N . THR A 1 90 ? 15.675 -14.476 -24.237 1.00 61.06 90 THR A N 1
ATOM 663 C CA . THR A 1 90 ? 15.761 -15.955 -24.289 1.00 61.06 90 THR A CA 1
ATOM 664 C C . THR A 1 90 ? 14.464 -16.696 -24.665 1.00 61.06 90 THR A C 1
ATOM 666 O O . THR A 1 90 ? 14.497 -17.912 -24.839 1.00 61.06 90 THR A O 1
ATOM 669 N N . ALA A 1 91 ? 13.336 -16.004 -24.866 1.00 51.50 91 ALA A N 1
ATOM 670 C CA . ALA A 1 91 ? 12.050 -16.593 -25.246 1.00 51.50 91 ALA A CA 1
ATOM 671 C C . ALA A 1 91 ? 11.374 -15.983 -26.495 1.00 51.50 91 ALA A C 1
ATOM 673 O O . ALA A 1 91 ? 10.178 -16.199 -26.695 1.00 51.50 91 ALA A O 1
ATOM 674 N N . LEU A 1 92 ? 12.068 -15.205 -27.333 1.00 53.91 92 LEU A N 1
ATOM 675 C CA . LEU A 1 92 ? 11.415 -14.533 -28.465 1.00 53.91 92 LEU A CA 1
ATOM 676 C C . LEU A 1 92 ? 11.999 -14.966 -29.810 1.00 53.91 92 LEU A C 1
ATOM 678 O O . LEU A 1 92 ? 12.982 -14.403 -30.284 1.00 53.91 92 LEU A O 1
ATOM 682 N N . ASP A 1 93 ? 11.314 -15.919 -30.451 1.00 54.25 93 ASP A N 1
ATOM 683 C CA . ASP A 1 93 ? 11.460 -16.200 -31.880 1.00 54.25 93 ASP A CA 1
ATOM 684 C C . ASP A 1 93 ? 11.400 -14.889 -32.670 1.00 54.25 93 ASP A C 1
ATOM 686 O O . ASP A 1 93 ? 10.440 -14.120 -32.533 1.00 54.25 93 ASP A O 1
ATOM 690 N N . GLN A 1 94 ? 12.478 -14.653 -33.427 1.00 54.16 94 GLN A N 1
ATOM 691 C CA . GLN A 1 94 ? 12.711 -13.652 -34.476 1.00 54.16 94 GLN A CA 1
ATOM 692 C C . GLN A 1 94 ? 11.588 -12.613 -34.645 1.00 54.16 94 GLN A C 1
ATOM 694 O O . GLN A 1 94 ? 10.906 -12.551 -35.668 1.00 54.16 94 GLN A O 1
ATOM 699 N N . ALA A 1 95 ? 11.384 -11.766 -33.630 1.00 58.47 95 ALA A N 1
ATOM 700 C CA . ALA A 1 95 ? 10.514 -10.608 -33.767 1.00 58.47 95 ALA A CA 1
ATOM 701 C C . ALA A 1 95 ? 11.074 -9.728 -34.888 1.00 58.47 95 ALA A C 1
ATOM 703 O O . ALA A 1 95 ? 12.292 -9.613 -35.012 1.00 58.47 95 ALA A O 1
ATOM 704 N N . ASN A 1 96 ? 10.226 -9.042 -35.655 1.00 65.69 96 ASN A N 1
ATOM 705 C CA . ASN A 1 96 ? 10.734 -7.987 -36.520 1.00 65.69 96 ASN A CA 1
ATOM 706 C C . ASN A 1 96 ? 11.250 -6.815 -35.659 1.00 65.69 96 ASN A C 1
ATOM 708 O O . ASN A 1 96 ? 10.500 -5.901 -35.302 1.00 65.69 96 ASN A O 1
ATOM 712 N N . LEU A 1 97 ? 12.536 -6.871 -35.305 1.00 74.69 97 LEU A N 1
ATOM 713 C CA . LEU A 1 97 ? 13.212 -5.918 -34.424 1.00 74.69 97 LEU A CA 1
ATOM 714 C C . LEU A 1 97 ? 13.405 -4.536 -35.072 1.00 74.69 97 LEU A C 1
ATOM 716 O O . LEU A 1 97 ? 13.827 -3.601 -34.397 1.00 74.69 97 LEU A O 1
ATOM 720 N N . SER A 1 98 ? 13.036 -4.358 -36.345 1.00 75.25 98 SER A N 1
ATOM 721 C CA . SER A 1 98 ? 13.034 -3.037 -36.981 1.00 75.25 98 SER A CA 1
ATOM 722 C C . SER A 1 98 ? 11.887 -2.140 -36.492 1.00 75.25 98 SER A C 1
ATOM 724 O O . SER A 1 98 ? 11.894 -0.936 -36.736 1.00 75.25 98 SER A O 1
ATOM 726 N N . THR A 1 99 ? 10.888 -2.711 -35.807 1.00 83.38 99 THR A N 1
ATOM 727 C CA . THR A 1 99 ? 9.666 -2.018 -35.348 1.00 83.38 99 THR A CA 1
ATOM 728 C C . THR A 1 99 ? 9.616 -1.822 -33.832 1.00 83.38 99 THR A C 1
ATOM 730 O O . THR A 1 99 ? 8.535 -1.745 -33.245 1.00 83.38 99 THR A O 1
ATOM 733 N N . LEU A 1 100 ? 10.785 -1.786 -33.186 1.00 89.81 100 LEU A N 1
ATOM 734 C CA . LEU A 1 100 ? 10.875 -1.680 -31.735 1.00 89.81 100 LEU A CA 1
ATOM 735 C C . LEU A 1 100 ? 10.333 -0.349 -31.212 1.00 89.81 100 LEU A C 1
ATOM 737 O O . LEU A 1 100 ? 10.621 0.718 -31.757 1.00 89.81 100 LEU A O 1
ATOM 741 N N . GLU A 1 101 ? 9.570 -0.436 -30.124 1.00 91.69 101 GLU A N 1
ATOM 742 C CA . GLU A 1 101 ? 9.044 0.717 -29.404 1.00 91.69 101 GLU A CA 1
ATOM 743 C C . GLU A 1 101 ? 9.148 0.538 -27.891 1.00 91.69 101 GLU A C 1
ATOM 745 O O . GLU A 1 101 ? 8.842 -0.523 -27.342 1.00 91.69 101 GLU A O 1
ATOM 750 N N . ALA A 1 102 ? 9.524 1.614 -27.200 1.00 90.94 102 ALA A N 1
ATOM 751 C CA . ALA A 1 102 ? 9.522 1.673 -25.748 1.00 90.94 102 ALA A CA 1
ATOM 752 C C . ALA A 1 102 ? 8.287 2.463 -25.334 1.00 90.94 102 ALA A C 1
ATOM 754 O O . ALA A 1 102 ? 8.180 3.655 -25.622 1.00 90.94 102 ALA A O 1
ATOM 755 N N . ARG A 1 103 ? 7.326 1.819 -24.675 1.00 90.56 103 ARG A N 1
ATOM 756 C CA . ARG A 1 103 ? 6.055 2.438 -24.283 1.00 90.56 103 ARG A CA 1
ATOM 757 C C . ARG A 1 103 ? 5.929 2.495 -22.763 1.00 90.56 103 ARG A C 1
ATOM 759 O O . ARG A 1 103 ? 6.418 1.623 -22.057 1.00 90.56 103 ARG A O 1
ATOM 766 N N . ALA A 1 104 ? 5.248 3.517 -22.254 1.00 86.75 104 ALA A N 1
ATOM 767 C CA . ALA A 1 104 ? 4.765 3.561 -20.875 1.00 86.75 104 ALA A CA 1
ATOM 768 C C . ALA A 1 104 ? 3.388 4.232 -20.834 1.00 86.75 104 ALA A C 1
ATOM 770 O O . ALA A 1 104 ? 3.232 5.378 -21.263 1.00 86.75 104 ALA A O 1
ATOM 771 N N . GLY A 1 105 ? 2.375 3.513 -20.341 1.00 75.12 105 GLY A N 1
ATOM 772 C CA . GLY A 1 105 ? 1.009 4.035 -20.213 1.00 75.12 105 GLY A CA 1
ATOM 773 C C . GLY A 1 105 ? 0.401 4.423 -21.563 1.00 75.12 105 GLY A C 1
ATOM 774 O O . GLY A 1 105 ? -0.218 5.477 -21.684 1.00 75.12 105 GLY A O 1
ATOM 775 N N . GLY A 1 106 ? 0.674 3.627 -22.602 1.00 76.56 106 GLY A N 1
ATOM 776 C CA . GLY A 1 106 ? 0.242 3.890 -23.980 1.00 76.56 106 GLY A CA 1
ATOM 777 C C . GLY A 1 106 ? 0.998 5.017 -24.695 1.00 76.56 106 GLY A C 1
ATOM 778 O O . GLY A 1 106 ? 0.679 5.334 -25.838 1.00 76.56 106 GLY A O 1
ATOM 779 N N . ARG A 1 107 ? 2.000 5.643 -24.061 1.00 84.38 107 ARG A N 1
ATOM 780 C CA . ARG A 1 107 ? 2.848 6.666 -24.688 1.00 84.38 107 ARG A CA 1
ATOM 781 C C . ARG A 1 107 ? 4.174 6.063 -25.137 1.00 84.38 107 ARG A C 1
ATOM 783 O O . ARG A 1 107 ? 4.889 5.502 -24.311 1.00 84.38 107 ARG A O 1
ATOM 790 N N . ARG A 1 108 ? 4.530 6.265 -26.407 1.00 88.69 108 ARG A N 1
ATOM 791 C CA . ARG A 1 108 ? 5.860 5.957 -26.945 1.00 88.69 108 ARG A CA 1
ATOM 792 C C . ARG A 1 108 ? 6.918 6.911 -26.365 1.00 88.69 108 ARG A C 1
ATOM 794 O O . ARG A 1 108 ? 6.690 8.119 -26.282 1.00 88.69 108 ARG A O 1
ATOM 801 N N . LEU A 1 109 ? 8.032 6.358 -25.895 1.00 88.69 109 LEU A N 1
ATOM 802 C CA . LEU A 1 109 ? 9.121 7.044 -25.190 1.00 88.69 109 LEU A CA 1
ATOM 803 C C . LEU A 1 109 ? 10.371 7.224 -26.058 1.00 88.69 109 LEU A C 1
ATOM 805 O O . LEU A 1 109 ? 11.137 8.154 -25.826 1.00 88.69 109 LEU A O 1
ATOM 809 N N . ASP A 1 110 ? 10.568 6.345 -27.036 1.00 86.06 110 ASP A N 1
ATOM 810 C CA . ASP A 1 110 ? 11.691 6.313 -27.977 1.00 86.06 110 ASP A CA 1
ATOM 811 C C . ASP A 1 110 ? 11.405 7.083 -29.280 1.00 86.06 110 ASP A C 1
ATOM 813 O O . ASP A 1 110 ? 12.125 6.946 -30.262 1.00 86.06 110 ASP A O 1
ATOM 817 N N . ALA A 1 111 ? 10.360 7.914 -29.286 1.00 80.69 111 ALA A N 1
ATOM 818 C CA . ALA A 1 111 ? 10.012 8.803 -30.388 1.00 80.69 111 ALA A CA 1
ATOM 819 C C . ALA A 1 111 ? 10.036 10.277 -29.940 1.00 80.69 111 ALA A C 1
ATOM 821 O O . ALA A 1 111 ? 9.832 10.564 -28.752 1.00 80.69 111 ALA A O 1
ATOM 822 N N . PRO A 1 112 ? 10.240 11.231 -30.871 1.00 67.19 112 PRO A N 1
ATOM 823 C CA . PRO A 1 112 ? 10.094 12.653 -30.586 1.00 67.19 112 PRO A CA 1
ATOM 824 C C . PRO A 1 112 ? 8.724 12.964 -29.969 1.00 67.19 112 PRO A C 1
ATOM 826 O O . PRO A 1 112 ? 7.705 12.362 -30.323 1.00 67.19 112 PRO A O 1
ATOM 829 N N . ALA A 1 113 ? 8.687 13.915 -29.036 1.00 59.12 113 ALA A N 1
ATOM 830 C CA . ALA A 1 113 ? 7.437 14.355 -28.427 1.00 59.12 113 ALA A CA 1
ATOM 831 C C . ALA A 1 113 ? 6.490 14.898 -29.516 1.00 59.12 113 ALA A C 1
ATOM 833 O O . ALA A 1 113 ? 6.834 15.865 -30.185 1.00 59.12 113 ALA A O 1
ATOM 834 N N . GLY A 1 114 ? 5.314 14.280 -29.689 1.00 54.97 114 GLY A N 1
ATOM 835 C CA . GLY A 1 114 ? 4.304 14.728 -30.662 1.00 54.97 114 GLY A CA 1
ATOM 836 C C . GLY A 1 114 ? 3.802 13.678 -31.658 1.00 54.97 114 GLY A C 1
ATOM 837 O O . GLY A 1 114 ? 2.951 14.014 -32.475 1.00 54.97 114 GLY A O 1
ATOM 838 N N . ALA A 1 115 ? 4.266 12.423 -31.594 1.00 54.00 115 ALA A N 1
ATOM 839 C CA . ALA A 1 115 ? 3.734 11.358 -32.450 1.00 54.00 115 ALA A CA 1
ATOM 840 C C . ALA A 1 115 ? 2.195 11.229 -32.305 1.00 54.00 115 ALA A C 1
ATOM 842 O O . ALA A 1 115 ? 1.688 11.230 -31.172 1.00 54.00 115 ALA A O 1
ATOM 843 N N . PRO A 1 116 ? 1.444 11.145 -33.422 1.00 47.62 116 PRO A N 1
ATOM 844 C CA . PRO A 1 116 ? -0.012 11.137 -33.401 1.00 47.62 116 PRO A CA 1
ATOM 845 C C . PRO A 1 116 ? -0.532 9.946 -32.592 1.00 47.62 116 PRO A C 1
ATOM 847 O O . PRO A 1 116 ? -0.158 8.796 -32.807 1.00 47.62 116 PRO A O 1
ATOM 850 N N . ARG A 1 117 ? -1.408 10.235 -31.627 1.00 55.62 117 ARG A N 1
ATOM 851 C CA . ARG A 1 117 ? -2.120 9.207 -30.866 1.00 55.62 117 ARG A CA 1
ATOM 852 C C . ARG A 1 117 ? -3.239 8.656 -31.74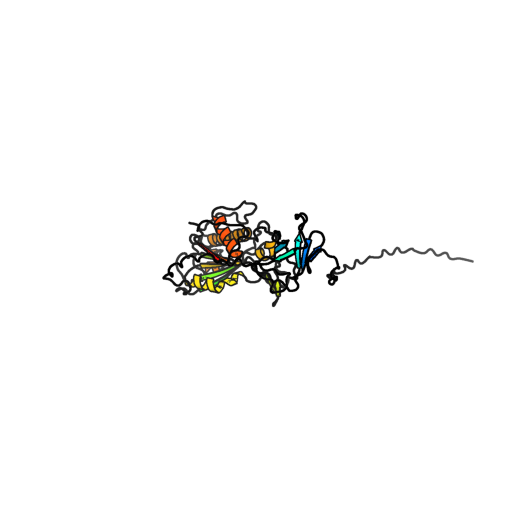3 1.00 55.62 117 ARG A C 1
ATOM 854 O O . ARG A 1 117 ? -4.154 9.407 -32.068 1.00 55.62 117 ARG A O 1
ATOM 861 N N . SER A 1 118 ? -3.233 7.357 -32.031 1.00 49.06 118 SER A N 1
ATOM 862 C CA . SER A 1 118 ? -4.459 6.674 -32.452 1.00 49.06 118 SER A CA 1
ATOM 863 C C . SER A 1 118 ? -5.386 6.595 -31.237 1.00 49.06 118 SER A C 1
ATOM 865 O O . SER A 1 118 ? -5.261 5.719 -30.383 1.00 49.06 118 SER A O 1
ATOM 867 N N . ARG A 1 119 ? -6.242 7.604 -31.063 1.00 50.44 119 ARG A N 1
ATOM 868 C CA . ARG A 1 119 ? -7.358 7.538 -30.120 1.00 50.44 119 ARG A CA 1
ATOM 869 C C . ARG A 1 119 ? -8.557 7.040 -30.904 1.00 50.44 119 ARG A C 1
ATOM 871 O O . ARG A 1 119 ? -9.018 7.735 -31.800 1.00 50.44 119 ARG A O 1
ATOM 878 N N . SER A 1 120 ? -9.087 5.882 -30.528 1.00 54.22 120 SER A N 1
ATOM 879 C CA . SER A 1 120 ? -10.498 5.602 -30.782 1.00 54.22 120 SER A CA 1
ATOM 880 C C . SER A 1 120 ? -11.306 6.688 -30.063 1.00 54.22 120 SER A C 1
ATOM 882 O O . SER A 1 120 ? -11.183 6.860 -28.849 1.00 54.22 120 SER A O 1
ATOM 884 N N . THR A 1 121 ? -12.017 7.513 -30.830 1.00 51.69 121 THR A N 1
ATOM 885 C CA . THR A 1 121 ? -12.694 8.735 -30.372 1.00 51.69 121 THR A CA 1
ATOM 886 C C . THR A 1 121 ? -14.160 8.521 -30.033 1.00 51.69 121 THR A C 1
ATOM 888 O O . THR A 1 121 ? -14.875 9.506 -29.911 1.00 51.69 121 THR A O 1
ATOM 891 N N . THR A 1 122 ? -14.637 7.290 -29.860 1.00 59.59 122 THR A N 1
ATOM 892 C CA . THR A 1 122 ? -16.033 7.056 -29.469 1.00 59.59 122 THR A CA 1
ATOM 893 C C . THR A 1 122 ? -16.122 7.009 -27.942 1.00 59.59 122 THR A C 1
ATOM 895 O O . THR A 1 122 ? -15.698 6.017 -27.345 1.00 59.59 122 THR A O 1
ATOM 898 N N . PRO A 1 123 ? -16.620 8.061 -27.259 1.00 58.53 123 PRO A N 1
ATOM 899 C CA . PRO A 1 123 ? -16.840 7.991 -25.825 1.00 58.53 123 PRO A CA 1
ATOM 900 C C . PRO A 1 123 ? -17.930 6.952 -25.576 1.00 58.53 123 PRO A C 1
ATOM 902 O O . PRO A 1 123 ? -19.003 7.021 -26.177 1.00 58.53 123 PRO A O 1
ATOM 905 N N . ALA A 1 124 ? -17.669 5.994 -24.689 1.00 71.81 124 ALA A N 1
ATOM 906 C CA . ALA A 1 124 ? -18.745 5.173 -24.160 1.00 71.81 124 ALA A CA 1
ATOM 907 C C . ALA A 1 124 ? -19.777 6.098 -23.479 1.00 71.81 124 ALA A C 1
ATOM 909 O O . ALA A 1 124 ? -19.367 7.064 -22.822 1.00 71.81 124 ALA A O 1
ATOM 910 N N . PRO A 1 125 ? -21.090 5.837 -23.616 1.00 69.50 125 PRO A N 1
ATOM 911 C CA . PRO A 1 125 ? -22.108 6.597 -22.904 1.00 69.50 125 PRO A CA 1
ATOM 912 C C . PRO A 1 125 ? -21.796 6.595 -21.407 1.00 69.50 125 PRO A C 1
ATOM 914 O O . PRO A 1 125 ? -21.592 5.533 -20.813 1.00 69.50 125 PRO A O 1
ATOM 917 N N . LEU A 1 126 ? -21.729 7.779 -20.796 1.00 69.75 126 LEU A N 1
ATOM 918 C CA . LEU A 1 126 ? -21.575 7.870 -19.350 1.00 69.75 126 LEU A CA 1
ATOM 919 C C . LEU A 1 126 ? -22.845 7.306 -18.697 1.00 69.75 126 LEU A C 1
ATOM 921 O O . LEU A 1 126 ? -23.947 7.684 -19.103 1.00 69.75 126 LEU A O 1
ATOM 925 N N . PRO A 1 127 ? -22.725 6.417 -17.697 1.00 72.94 127 PRO A N 1
ATOM 926 C CA . PRO A 1 127 ? -23.884 5.990 -16.930 1.00 72.94 127 PRO A CA 1
ATOM 927 C C . PRO A 1 127 ? -24.545 7.205 -16.264 1.00 72.94 127 PRO A C 1
ATOM 929 O O . PRO A 1 127 ? -23.872 8.183 -15.923 1.00 72.94 127 PRO A O 1
ATOM 932 N N . ALA A 1 128 ? -25.865 7.138 -16.074 1.00 76.50 128 ALA A N 1
ATOM 933 C CA . ALA A 1 128 ? -26.612 8.179 -15.376 1.00 76.50 128 ALA A CA 1
ATOM 934 C C . ALA A 1 128 ? -25.984 8.447 -13.999 1.00 76.50 128 ALA A C 1
ATOM 936 O O . ALA A 1 128 ? -25.677 7.513 -13.252 1.00 76.50 128 ALA A O 1
ATOM 937 N N . GLN A 1 129 ? -25.767 9.723 -13.673 1.00 69.19 129 GLN A N 1
ATOM 938 C CA . GLN A 1 129 ? -25.191 10.105 -12.388 1.00 69.19 129 GLN A CA 1
ATOM 939 C C . GLN A 1 129 ? -26.134 9.678 -11.263 1.00 69.19 129 GLN A C 1
ATOM 941 O O . GLN A 1 129 ? -27.322 10.003 -11.273 1.00 69.19 129 GLN A O 1
ATOM 946 N N . ALA A 1 130 ? -25.600 8.941 -10.289 1.00 71.31 130 ALA A N 1
ATOM 947 C CA . ALA A 1 130 ? -26.340 8.628 -9.078 1.00 71.31 130 ALA A CA 1
ATOM 948 C C . ALA A 1 130 ? -26.705 9.932 -8.340 1.00 71.31 130 ALA A C 1
ATOM 950 O O . ALA A 1 130 ? -25.922 10.888 -8.377 1.00 71.31 130 ALA A O 1
ATOM 951 N N . PRO A 1 131 ? -27.865 9.988 -7.658 1.00 73.69 131 PRO A N 1
ATOM 952 C CA . PRO A 1 131 ? -28.229 11.144 -6.852 1.00 73.69 131 PRO A CA 1
ATOM 953 C C . PRO A 1 131 ? -27.143 11.438 -5.813 1.00 73.69 131 PRO A C 1
ATOM 955 O O . PRO A 1 131 ? -26.529 10.525 -5.254 1.00 73.69 131 PRO A O 1
ATOM 958 N N . LEU A 1 132 ? -26.908 12.729 -5.564 1.00 72.19 132 LEU A N 1
ATOM 959 C CA . LEU A 1 132 ? -25.921 13.183 -4.589 1.00 72.19 132 LEU A CA 1
ATOM 960 C C . LEU A 1 132 ? -26.217 12.565 -3.221 1.00 72.19 132 LEU A C 1
ATOM 962 O O . LEU A 1 132 ? -27.345 12.619 -2.727 1.00 72.19 132 LEU A O 1
ATOM 966 N N . ALA A 1 133 ? -25.191 11.989 -2.597 1.00 73.56 133 ALA A N 1
ATOM 967 C CA . ALA A 1 133 ? -25.308 11.522 -1.227 1.00 73.56 133 ALA A CA 1
ATOM 968 C C . ALA A 1 133 ? -25.662 12.709 -0.315 1.00 73.56 133 ALA A C 1
ATOM 970 O O . ALA A 1 133 ? -25.039 13.766 -0.391 1.00 73.56 133 ALA A O 1
ATOM 971 N N . ALA A 1 134 ? -26.633 12.521 0.583 1.00 78.44 134 ALA A N 1
ATOM 972 C CA . ALA A 1 134 ? -27.040 13.549 1.546 1.00 78.44 134 ALA A CA 1
ATOM 973 C C . ALA A 1 134 ? -25.914 13.944 2.528 1.00 78.44 134 ALA A C 1
ATOM 975 O O . ALA A 1 134 ? -25.983 14.984 3.181 1.00 78.44 134 ALA A O 1
ATOM 976 N N . VAL A 1 135 ? -24.875 13.109 2.640 1.00 81.81 135 VAL A N 1
ATOM 977 C CA . VAL A 1 135 ? -23.698 13.335 3.480 1.00 81.81 135 VAL A CA 1
ATOM 978 C C . VAL A 1 135 ? -22.506 13.656 2.587 1.00 81.81 135 VAL A C 1
ATOM 980 O O . VAL A 1 135 ? -22.140 12.853 1.734 1.00 81.81 135 VAL A O 1
ATOM 983 N N . ASP A 1 136 ? -21.872 14.800 2.835 1.00 86.19 136 ASP A N 1
ATOM 984 C CA . ASP A 1 136 ? -20.596 15.157 2.217 1.00 86.19 136 ASP A CA 1
ATOM 985 C C . ASP A 1 136 ? -19.454 14.369 2.891 1.00 86.19 136 ASP A C 1
ATOM 987 O O . ASP A 1 136 ? -19.132 14.637 4.056 1.00 86.19 136 ASP A O 1
ATOM 991 N N . PRO A 1 137 ? -18.819 13.407 2.193 1.00 85.00 137 PRO A N 1
ATOM 992 C CA . PRO A 1 137 ? -17.749 12.595 2.766 1.00 85.00 137 PRO A CA 1
ATOM 993 C C . PRO A 1 137 ? -16.465 13.398 3.033 1.00 85.00 137 PRO A C 1
ATOM 995 O O . PRO A 1 137 ? -15.596 12.919 3.764 1.00 85.00 137 PRO A O 1
ATOM 998 N N . GLY A 1 138 ? -16.337 14.603 2.465 1.00 92.12 138 GLY A N 1
ATOM 999 C CA . GLY A 1 138 ? -15.210 15.515 2.647 1.00 92.12 138 GLY A CA 1
ATOM 1000 C C . GLY A 1 138 ? -15.243 16.307 3.955 1.00 92.12 138 GLY A C 1
ATOM 1001 O O . GLY A 1 138 ? -14.224 16.882 4.343 1.00 92.12 138 GLY A O 1
ATOM 1002 N N . LYS A 1 139 ? -16.377 16.330 4.668 1.00 94.69 139 LYS A N 1
ATOM 1003 C CA . LYS A 1 139 ? -16.502 17.078 5.927 1.00 94.69 139 LYS A CA 1
ATOM 1004 C C . LYS A 1 139 ? -15.804 16.351 7.080 1.00 94.69 139 LYS A C 1
ATOM 1006 O O . LYS A 1 139 ? -16.098 15.176 7.324 1.00 94.69 139 LYS A O 1
ATOM 1011 N N . PRO A 1 140 ? -14.917 17.029 7.834 1.00 96.88 140 PRO A N 1
ATOM 1012 C CA . PRO A 1 140 ? -14.361 16.478 9.062 1.00 96.88 140 PRO A CA 1
ATOM 1013 C C . PRO A 1 140 ? -15.454 16.066 10.050 1.00 96.88 140 PRO A C 1
ATOM 1015 O O . PRO A 1 140 ? -16.483 16.729 10.173 1.00 96.88 140 PRO A O 1
ATOM 1018 N N . GLY A 1 141 ? -15.216 14.968 10.762 1.00 96.06 141 GLY A N 1
ATOM 1019 C CA . GLY A 1 141 ? -16.088 14.531 11.846 1.00 96.06 141 GLY A CA 1
ATOM 1020 C C . GLY A 1 141 ? -15.740 15.188 13.189 1.00 96.06 141 GLY A C 1
ATOM 1021 O O . GLY A 1 141 ? -14.845 16.031 13.269 1.00 96.06 141 GLY A O 1
ATOM 1022 N N . PRO A 1 142 ? -16.419 14.788 14.276 1.00 96.62 142 PRO A N 1
ATOM 1023 C CA . PRO A 1 142 ? -16.311 15.460 15.572 1.00 96.62 142 PRO A CA 1
ATOM 1024 C C . PRO A 1 142 ? -15.021 15.136 16.344 1.00 96.62 142 PRO A C 1
ATOM 1026 O O . PRO A 1 142 ? -14.743 15.762 17.368 1.00 96.62 142 PRO A O 1
ATOM 1029 N N . TYR A 1 143 ? -14.234 14.142 15.919 1.00 98.12 143 TYR A N 1
ATOM 1030 C CA . TYR A 1 143 ? -13.060 13.704 16.672 1.00 98.12 143 TYR A CA 1
ATOM 1031 C C . TYR A 1 143 ? -11.805 14.498 16.293 1.00 98.12 143 TYR A C 1
ATOM 1033 O O . TYR A 1 143 ? -11.421 14.585 15.128 1.00 98.12 143 TYR A O 1
ATOM 1041 N N . LYS A 1 144 ? -11.066 14.968 17.304 1.00 98.12 144 LYS A N 1
ATOM 1042 C CA . LYS A 1 144 ? -9.642 15.303 17.130 1.00 98.12 144 LYS A CA 1
ATOM 1043 C C . LYS A 1 144 ? -8.859 14.026 16.805 1.00 98.12 144 LYS A C 1
ATOM 1045 O O . LYS A 1 144 ? -9.254 12.941 17.226 1.00 98.12 144 LYS A O 1
ATOM 1050 N N . THR A 1 145 ? -7.722 14.136 16.123 1.00 98.44 145 THR A N 1
ATOM 1051 C CA . THR A 1 145 ? -6.914 12.967 15.726 1.00 98.44 145 THR A CA 1
ATOM 1052 C C . THR A 1 145 ? -5.595 12.875 16.488 1.00 98.44 145 THR A C 1
ATOM 1054 O O . THR A 1 145 ? -4.971 13.897 16.766 1.00 98.44 145 THR A O 1
ATOM 1057 N N . VAL A 1 146 ? -5.131 11.655 16.755 1.00 98.06 146 VAL A N 1
ATOM 1058 C CA . VAL A 1 146 ? -3.753 11.344 17.174 1.00 98.06 146 VAL A CA 1
ATOM 1059 C C . VAL A 1 146 ? -3.029 10.589 16.064 1.00 98.06 146 VAL A C 1
ATOM 1061 O O . VAL A 1 146 ? -3.669 9.890 15.279 1.00 98.06 146 VAL A O 1
ATOM 1064 N N . MET A 1 147 ? -1.705 10.729 16.001 1.00 98.50 147 MET A N 1
ATOM 1065 C CA . MET A 1 147 ? -0.857 10.093 14.993 1.00 98.50 147 MET A CA 1
ATOM 1066 C C . MET A 1 147 ? 0.358 9.440 15.650 1.00 98.50 147 MET A C 1
ATOM 1068 O O . MET A 1 147 ? 0.902 9.968 16.617 1.00 98.50 147 MET A O 1
ATOM 1072 N N . GLY A 1 148 ? 0.803 8.321 15.093 1.00 98.38 148 GLY A N 1
ATOM 1073 C CA . GLY A 1 148 ? 2.081 7.709 15.431 1.00 98.38 148 GLY A CA 1
ATOM 1074 C C . GLY A 1 148 ? 2.436 6.609 14.442 1.00 98.38 148 GLY A C 1
ATOM 1075 O O . GLY A 1 148 ? 1.611 6.212 13.625 1.00 98.38 148 GLY A O 1
ATOM 1076 N N . GLU A 1 149 ? 3.659 6.107 14.512 1.00 98.44 149 GLU A N 1
ATOM 1077 C CA . GLU A 1 149 ? 4.166 5.098 13.580 1.00 98.44 149 GLU A CA 1
ATOM 1078 C C . GLU A 1 149 ? 4.545 3.813 14.302 1.00 98.44 149 GLU A C 1
ATOM 1080 O O . GLU A 1 149 ? 4.735 3.784 15.522 1.00 98.44 149 GLU A O 1
ATOM 1085 N N . TYR A 1 150 ? 4.645 2.735 13.533 1.00 98.56 150 TYR A N 1
ATOM 1086 C CA . TYR A 1 150 ? 5.270 1.505 13.980 1.00 98.56 150 TYR A CA 1
ATOM 1087 C C . TYR A 1 150 ? 6.196 0.937 12.910 1.00 98.56 150 TYR A C 1
ATOM 1089 O O . TYR A 1 150 ? 5.942 1.048 11.710 1.00 98.56 150 TYR A O 1
ATOM 1097 N N . THR A 1 151 ? 7.211 0.232 13.396 1.00 98.38 151 THR A N 1
ATOM 1098 C CA . THR A 1 151 ? 8.101 -0.618 12.610 1.00 98.38 151 THR A CA 1
ATOM 1099 C C . THR A 1 151 ? 8.143 -1.980 13.284 1.00 98.38 151 THR A C 1
ATOM 1101 O O . THR A 1 151 ? 8.316 -2.071 14.500 1.00 98.38 151 THR A O 1
ATOM 1104 N N . LEU A 1 152 ? 7.951 -3.037 12.505 1.00 98.31 152 LEU A N 1
ATOM 1105 C CA . LEU A 1 152 ? 8.106 -4.424 12.936 1.00 98.31 152 LEU A CA 1
ATOM 1106 C C . LEU A 1 152 ? 9.277 -5.065 12.176 1.00 98.31 152 LEU A C 1
ATOM 1108 O O . LEU A 1 152 ? 9.738 -4.487 11.187 1.00 98.31 152 LEU A O 1
ATOM 1112 N N . PRO A 1 153 ? 9.744 -6.259 12.589 1.00 98.12 153 PRO A N 1
ATOM 1113 C CA . PRO A 1 153 ? 10.667 -7.036 11.773 1.00 98.12 153 PRO A CA 1
ATOM 1114 C C . PRO A 1 153 ? 10.136 -7.201 10.344 1.00 98.12 153 PRO A C 1
ATOM 1116 O O . PRO A 1 153 ? 8.945 -7.457 10.147 1.00 98.12 153 PRO A O 1
ATOM 1119 N N . GLY A 1 154 ? 11.019 -7.021 9.361 1.00 97.62 154 GLY A N 1
ATOM 1120 C CA . GLY A 1 154 ? 10.689 -7.215 7.951 1.00 97.62 154 GLY A CA 1
ATOM 1121 C C . GLY A 1 154 ? 10.324 -8.667 7.641 1.00 97.62 154 GLY A C 1
ATOM 1122 O O . GLY A 1 154 ? 10.652 -9.583 8.396 1.00 97.62 154 GLY A O 1
ATOM 1123 N N . VAL A 1 155 ? 9.645 -8.874 6.517 1.00 97.75 155 VAL A N 1
ATOM 1124 C CA . VAL A 1 155 ? 9.081 -10.173 6.126 1.00 97.75 155 VAL A CA 1
ATOM 1125 C C . VAL A 1 155 ? 9.600 -10.591 4.759 1.00 97.75 155 VAL A C 1
ATOM 1127 O O . VAL A 1 155 ? 9.748 -9.768 3.857 1.00 97.75 155 VAL A O 1
ATOM 1130 N N . ARG A 1 156 ? 9.898 -11.881 4.589 1.00 96.75 156 ARG A N 1
ATOM 1131 C CA . ARG A 1 156 ? 10.265 -12.444 3.286 1.00 96.75 156 ARG A CA 1
ATOM 1132 C C . ARG A 1 156 ? 8.997 -12.883 2.565 1.00 96.75 156 ARG A C 1
ATOM 1134 O O . ARG A 1 156 ? 8.186 -13.604 3.139 1.00 96.75 156 ARG A O 1
ATOM 1141 N N . LEU A 1 157 ? 8.837 -12.438 1.323 1.00 96.50 157 LEU A N 1
ATOM 1142 C CA . LEU A 1 157 ? 7.701 -12.790 0.476 1.00 96.50 157 LEU A CA 1
ATOM 1143 C C . LEU A 1 157 ? 8.153 -13.757 -0.628 1.00 96.50 157 LEU A C 1
ATOM 1145 O O . LEU A 1 157 ? 9.287 -13.635 -1.101 1.00 96.50 157 LEU A O 1
ATOM 1149 N N . PRO A 1 158 ? 7.307 -14.713 -1.047 1.00 94.88 158 PRO A N 1
ATOM 1150 C CA . PRO A 1 158 ? 7.630 -15.600 -2.159 1.00 94.88 158 PRO A CA 1
ATOM 1151 C C . PRO A 1 158 ? 7.953 -14.823 -3.438 1.00 94.88 158 PRO A C 1
ATOM 1153 O O . PRO A 1 158 ? 7.244 -13.881 -3.780 1.00 94.88 158 PRO A O 1
ATOM 1156 N N . GLY 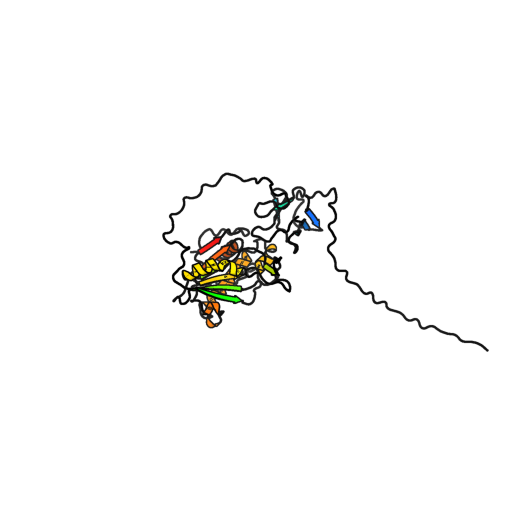A 1 159 ? 9.027 -15.210 -4.131 1.00 91.31 159 GLY A N 1
ATOM 1157 C CA . GLY A 1 159 ? 9.477 -14.548 -5.363 1.00 91.31 159 GLY A CA 1
ATOM 1158 C C . GLY A 1 159 ? 10.256 -13.240 -5.163 1.00 91.31 159 GLY A C 1
ATOM 1159 O O . GLY A 1 159 ? 10.643 -12.624 -6.149 1.00 91.31 159 GLY A O 1
ATOM 1160 N N . PHE A 1 160 ? 10.517 -12.814 -3.918 1.00 94.19 160 PHE A N 1
ATOM 1161 C CA . PHE A 1 160 ? 11.246 -11.575 -3.617 1.00 94.19 160 PHE A CA 1
ATOM 1162 C C . PHE A 1 160 ? 12.597 -11.889 -2.947 1.00 94.19 160 PHE A C 1
ATOM 1164 O O . PHE A 1 160 ? 12.612 -12.511 -1.879 1.00 94.19 160 PHE A O 1
ATOM 1171 N N . PRO A 1 161 ? 13.737 -11.475 -3.537 1.00 93.62 161 PRO A N 1
ATOM 1172 C CA . PRO A 1 161 ? 15.061 -11.856 -3.038 1.00 93.62 161 PRO A CA 1
ATOM 1173 C C . PRO A 1 161 ? 15.399 -11.230 -1.675 1.00 93.62 161 PRO A C 1
ATOM 1175 O O . PRO A 1 161 ? 15.954 -11.899 -0.799 1.00 93.62 161 PRO A O 1
ATOM 1178 N N . ALA A 1 162 ? 15.036 -9.965 -1.461 1.00 96.38 162 ALA A N 1
ATOM 1179 C CA . ALA A 1 162 ? 15.226 -9.261 -0.200 1.00 96.38 162 ALA A CA 1
ATOM 1180 C C . ALA A 1 162 ? 13.912 -9.167 0.600 1.00 96.38 162 ALA A C 1
ATOM 1182 O O . ALA A 1 162 ? 12.840 -8.985 0.011 1.00 96.38 162 ALA A O 1
ATOM 1183 N N . PRO A 1 163 ? 13.970 -9.235 1.946 1.00 97.50 163 PRO A N 1
ATOM 1184 C CA . PRO A 1 163 ? 12.814 -8.959 2.793 1.00 97.50 163 PRO A CA 1
ATOM 1185 C C . PRO A 1 163 ? 12.224 -7.569 2.532 1.00 97.50 163 PRO A C 1
ATOM 1187 O O . PRO A 1 163 ? 12.944 -6.621 2.205 1.00 97.50 163 PRO A O 1
ATOM 1190 N N . VAL A 1 164 ? 10.916 -7.445 2.731 1.00 97.94 164 VAL A N 1
ATOM 1191 C CA . VAL A 1 164 ? 10.184 -6.178 2.650 1.00 97.94 164 VAL A CA 1
ATOM 1192 C C . VAL A 1 164 ? 9.878 -5.649 4.046 1.00 97.94 164 VAL A C 1
ATOM 1194 O O . VAL A 1 164 ? 9.825 -6.399 5.026 1.00 97.94 164 VAL A O 1
ATOM 1197 N N . GLU A 1 165 ? 9.708 -4.340 4.157 1.00 98.38 165 GLU A N 1
ATOM 1198 C CA . GLU A 1 165 ? 9.449 -3.674 5.422 1.00 98.38 165 GLU A CA 1
ATOM 1199 C C . GLU A 1 165 ? 8.031 -3.934 5.957 1.00 98.38 165 GLU A C 1
ATOM 1201 O O . GLU A 1 165 ? 7.078 -4.093 5.203 1.00 98.38 165 GLU A O 1
ATOM 1206 N N . MET A 1 166 ? 7.887 -3.916 7.285 1.00 98.56 166 MET A N 1
ATOM 1207 C CA . MET A 1 166 ? 6.596 -3.933 7.984 1.00 98.56 166 MET A CA 1
ATOM 1208 C C . MET A 1 166 ? 6.422 -2.619 8.752 1.00 98.56 166 MET A C 1
ATOM 1210 O O . MET A 1 166 ? 6.503 -2.570 9.984 1.00 98.56 166 MET A O 1
ATOM 1214 N N . VAL A 1 167 ? 6.219 -1.534 8.006 1.00 98.75 167 VAL A N 1
ATOM 1215 C CA . VAL A 1 167 ? 6.130 -0.160 8.524 1.00 98.75 167 VAL A CA 1
ATOM 1216 C C . VAL A 1 167 ? 4.743 0.405 8.255 1.00 98.75 167 VAL A C 1
ATOM 1218 O O . VAL A 1 167 ? 4.175 0.175 7.187 1.00 98.75 167 VAL A O 1
ATOM 1221 N N . GLY A 1 168 ? 4.196 1.163 9.204 1.00 98.56 168 GLY A N 1
ATOM 1222 C CA . GLY A 1 168 ? 2.964 1.904 8.964 1.00 98.56 168 GLY A CA 1
ATOM 1223 C C . GLY A 1 168 ? 2.776 3.122 9.858 1.00 98.56 168 GLY A C 1
ATOM 1224 O O . GLY A 1 168 ? 3.256 3.165 10.991 1.00 98.56 168 GLY A O 1
ATOM 1225 N N . VAL A 1 169 ? 2.028 4.097 9.339 1.00 98.88 169 VAL A N 1
ATOM 1226 C CA . VAL A 1 169 ? 1.564 5.274 10.080 1.00 98.88 169 VAL A CA 1
ATOM 1227 C C . VAL A 1 169 ? 0.097 5.122 10.443 1.00 98.88 169 VAL A C 1
ATOM 1229 O O . VAL A 1 169 ? -0.756 4.846 9.599 1.00 98.88 169 VAL A O 1
ATOM 1232 N N . VAL A 1 170 ? -0.189 5.304 11.724 1.00 98.88 170 VAL A N 1
ATOM 1233 C CA . VAL A 1 170 ? -1.516 5.222 12.321 1.00 98.88 170 VAL A CA 1
ATOM 1234 C C . VAL A 1 170 ? -2.033 6.632 12.550 1.00 98.88 170 VAL A C 1
ATOM 1236 O O . VAL A 1 170 ? -1.346 7.448 13.161 1.00 98.88 170 VAL A O 1
ATOM 1239 N N . VAL A 1 171 ? -3.261 6.899 12.111 1.00 98.88 171 VAL A N 1
ATOM 1240 C CA . VAL A 1 171 ? -4.020 8.092 12.510 1.00 98.88 171 VAL A CA 1
ATOM 1241 C C . VAL A 1 171 ? -5.371 7.626 13.030 1.00 98.88 171 VAL A C 1
ATOM 1243 O O . VAL A 1 171 ? -6.066 6.868 12.353 1.00 98.88 171 VAL A O 1
ATOM 1246 N N . ALA A 1 172 ? -5.742 8.040 14.236 1.00 98.62 172 ALA A N 1
ATOM 1247 C CA . ALA A 1 172 ? -6.940 7.547 14.909 1.00 98.62 172 ALA A CA 1
ATOM 1248 C C . ALA A 1 172 ? -7.682 8.666 15.657 1.00 98.62 172 ALA A C 1
ATOM 1250 O O . ALA A 1 172 ? -7.053 9.653 16.054 1.00 98.62 172 ALA A O 1
ATOM 1251 N N . PRO A 1 173 ? -9.001 8.529 15.885 1.00 98.44 173 PRO A N 1
ATOM 1252 C CA . PRO A 1 173 ? -9.760 9.457 16.712 1.00 98.44 173 PRO A CA 1
ATOM 1253 C C . PRO A 1 173 ? -9.253 9.437 18.155 1.00 98.44 173 PRO A C 1
ATOM 1255 O O . PRO A 1 173 ? -9.134 8.383 18.784 1.00 98.44 173 PRO A O 1
ATOM 1258 N N . LYS A 1 174 ? -8.992 10.618 18.706 1.00 97.44 174 LYS A N 1
ATOM 1259 C CA . LYS A 1 174 ? -8.614 10.806 20.103 1.00 97.44 174 LYS A CA 1
ATOM 1260 C C . LYS A 1 174 ? -9.843 10.622 20.991 1.00 97.44 174 LYS A C 1
ATOM 1262 O O . LYS A 1 174 ? -10.842 11.306 20.803 1.00 97.44 174 LYS A O 1
ATOM 1267 N N . GLY A 1 175 ? -9.749 9.733 21.979 1.00 92.38 175 GLY A N 1
ATOM 1268 C CA . GLY A 1 175 ? -10.772 9.580 23.020 1.00 92.38 175 GLY A CA 1
ATOM 1269 C C . GLY A 1 175 ? -12.106 8.985 22.556 1.00 92.38 175 GLY A C 1
ATOM 1270 O O . GLY A 1 175 ? -13.064 9.011 23.320 1.00 92.38 175 GLY A O 1
ATOM 1271 N N . ALA A 1 176 ? -12.200 8.442 21.336 1.00 95.88 176 ALA A N 1
ATOM 1272 C CA . ALA A 1 176 ? -13.414 7.748 20.919 1.00 95.88 176 ALA A CA 1
ATOM 1273 C C . ALA A 1 176 ? -13.591 6.442 21.709 1.00 95.88 176 ALA A C 1
ATOM 1275 O O . ALA A 1 176 ? -12.667 5.630 21.804 1.00 95.88 176 ALA A O 1
ATOM 1276 N N . SER A 1 177 ? -14.790 6.234 22.248 1.00 93.06 177 SER A N 1
ATOM 1277 C CA . SER A 1 177 ? -15.176 5.004 22.934 1.00 93.06 177 SER A CA 1
ATOM 1278 C C . SER A 1 177 ? -15.538 3.888 21.943 1.00 93.06 177 SER A C 1
ATOM 1280 O O . SER A 1 177 ? -15.837 4.127 20.767 1.00 93.06 177 SER A O 1
ATOM 1282 N N . GLY A 1 178 ? -15.511 2.646 22.435 1.00 94.44 178 GLY A N 1
ATOM 1283 C CA . GLY A 1 178 ? -15.888 1.459 21.668 1.00 94.44 178 GLY A CA 1
ATOM 1284 C C . GLY A 1 178 ? -14.876 1.036 20.597 1.00 94.44 178 GLY A C 1
ATOM 1285 O O . GLY A 1 178 ? -13.814 1.636 20.415 1.00 94.44 178 GLY A O 1
ATOM 1286 N N . LYS A 1 179 ? -15.203 -0.057 19.896 1.00 97.75 179 LYS A N 1
ATOM 1287 C CA . LYS A 1 179 ? -14.413 -0.520 18.749 1.00 97.75 179 LYS A CA 1
ATOM 1288 C C . LYS A 1 179 ? -14.744 0.323 17.516 1.00 97.75 179 LYS A C 1
ATOM 1290 O O . LYS A 1 179 ? -15.915 0.606 17.256 1.00 97.75 179 LYS A O 1
ATOM 1295 N N . ARG A 1 180 ? -13.728 0.699 16.741 1.00 98.50 180 ARG A N 1
ATOM 1296 C CA . ARG A 1 180 ? -13.860 1.571 15.561 1.00 98.50 180 ARG A CA 1
ATOM 1297 C C . ARG A 1 180 ? -13.471 0.830 14.280 1.00 98.50 180 ARG A C 1
ATOM 1299 O O . ARG A 1 180 ? -12.516 0.058 14.334 1.00 98.50 180 ARG A O 1
ATOM 1306 N N . PRO A 1 181 ? -14.150 1.056 13.141 1.00 98.56 181 PRO A N 1
ATOM 1307 C CA . PRO A 1 181 ? -13.765 0.435 11.873 1.00 98.56 181 PRO A CA 1
ATOM 1308 C C . PRO A 1 181 ? -12.309 0.766 11.515 1.00 98.56 181 PRO A C 1
ATOM 1310 O O . PRO A 1 181 ? -11.825 1.859 11.825 1.00 98.56 181 PRO A O 1
ATOM 1313 N N . LEU A 1 182 ? -11.620 -0.185 10.882 1.00 98.88 182 LEU A N 1
ATOM 1314 C CA . LEU A 1 182 ? -10.229 -0.035 10.453 1.00 98.88 182 LEU A CA 1
ATOM 1315 C C . LEU A 1 182 ? -10.179 0.315 8.963 1.00 98.88 182 LEU A C 1
ATOM 1317 O O . LEU A 1 182 ? -10.705 -0.438 8.150 1.00 98.88 182 LEU A O 1
ATOM 1321 N N . ALA A 1 183 ? -9.503 1.400 8.598 1.00 98.81 183 ALA A N 1
ATOM 1322 C CA . ALA A 1 183 ? -9.166 1.712 7.211 1.00 98.81 183 ALA A CA 1
ATOM 1323 C C . ALA A 1 183 ? -7.664 1.495 6.974 1.00 98.81 183 ALA A C 1
ATOM 1325 O O . ALA A 1 183 ? -6.841 2.182 7.583 1.00 98.81 183 ALA A O 1
ATOM 1326 N N . LEU A 1 184 ? -7.306 0.543 6.109 1.00 98.88 184 LEU A N 1
ATOM 1327 C CA . LEU A 1 184 ? -5.921 0.274 5.721 1.00 98.88 184 LEU A CA 1
ATOM 1328 C C . LEU A 1 184 ? -5.637 0.840 4.329 1.00 98.88 184 LEU A C 1
ATOM 1330 O O . LEU A 1 184 ? -6.342 0.519 3.377 1.00 98.88 184 LEU A O 1
ATOM 1334 N N . PHE A 1 185 ? -4.581 1.639 4.216 1.00 98.88 185 PHE A N 1
ATOM 1335 C CA . PHE A 1 185 ? -4.133 2.272 2.982 1.00 98.88 185 PHE A CA 1
ATOM 1336 C C . PHE A 1 185 ? -2.849 1.624 2.464 1.00 98.88 185 PHE A C 1
ATOM 1338 O O . PHE A 1 185 ? -1.931 1.345 3.240 1.00 98.88 185 PHE A O 1
ATOM 1345 N N . LEU A 1 186 ? -2.767 1.445 1.147 1.00 98.75 186 LEU A N 1
ATOM 1346 C CA . LEU A 1 186 ? -1.585 0.947 0.452 1.00 98.75 186 LEU A CA 1
ATOM 1347 C C . LEU A 1 186 ? -1.235 1.852 -0.734 1.00 98.75 186 LEU A C 1
ATOM 1349 O O . LEU A 1 186 ? -2.021 2.019 -1.668 1.00 98.75 186 LEU A O 1
ATOM 1353 N N . HIS A 1 187 ? -0.031 2.416 -0.716 1.00 97.69 187 HIS A N 1
ATOM 1354 C CA . HIS A 1 187 ? 0.444 3.269 -1.802 1.00 97.69 187 HIS A CA 1
ATOM 1355 C C . HIS A 1 187 ? 0.772 2.475 -3.079 1.00 97.69 187 HIS A C 1
ATOM 1357 O O . HIS A 1 187 ? 1.009 1.262 -3.058 1.00 97.69 187 HIS A O 1
ATOM 1363 N N . GLY A 1 188 ? 0.807 3.196 -4.200 1.00 94.44 188 GLY A N 1
ATOM 1364 C CA . GLY A 1 188 ? 1.172 2.670 -5.514 1.00 94.44 188 GLY A CA 1
ATOM 1365 C C . GLY A 1 188 ? 2.673 2.461 -5.710 1.00 94.44 188 GLY A C 1
ATOM 1366 O O . GLY A 1 188 ? 3.446 2.338 -4.754 1.00 94.44 188 GLY A O 1
ATOM 1367 N N . ARG A 1 189 ? 3.092 2.417 -6.975 1.00 92.69 189 ARG A N 1
ATOM 1368 C CA . ARG A 1 189 ? 4.498 2.252 -7.345 1.00 92.69 189 ARG A CA 1
ATOM 1369 C C . ARG A 1 189 ? 5.172 3.600 -7.578 1.00 92.69 189 ARG A C 1
ATOM 1371 O O . ARG A 1 189 ? 4.692 4.408 -8.355 1.00 92.69 189 ARG A O 1
ATOM 1378 N N . HIS A 1 190 ? 6.311 3.802 -6.933 1.00 90.94 190 HIS A N 1
ATOM 1379 C CA . HIS A 1 190 ? 7.187 4.968 -7.081 1.00 90.94 190 HIS A CA 1
ATOM 1380 C C . HIS A 1 190 ? 8.601 4.587 -6.615 1.00 90.94 190 HIS A C 1
ATOM 1382 O O . HIS A 1 190 ? 8.797 3.478 -6.104 1.00 90.94 190 HIS A O 1
ATOM 1388 N N . SER A 1 191 ? 9.556 5.517 -6.730 1.00 93.31 191 SER A N 1
ATOM 1389 C CA . SER A 1 191 ? 10.903 5.385 -6.158 1.00 93.31 191 SER A CA 1
ATOM 1390 C C . SER A 1 191 ? 10.863 4.930 -4.693 1.00 93.31 191 SER A C 1
ATOM 1392 O O . SER A 1 191 ? 9.942 5.261 -3.946 1.00 93.31 191 SER A O 1
ATOM 1394 N N . THR A 1 192 ? 11.861 4.171 -4.270 1.00 96.31 192 THR A N 1
ATOM 1395 C CA . THR A 1 192 ? 11.931 3.530 -2.949 1.00 96.31 192 THR A CA 1
ATOM 1396 C C . THR A 1 192 ? 12.864 4.264 -2.002 1.00 96.31 192 THR A C 1
ATOM 1398 O O . THR A 1 192 ? 12.613 4.303 -0.798 1.00 96.31 192 THR A O 1
ATOM 1401 N N . CYS A 1 193 ? 13.931 4.854 -2.539 1.00 97.31 193 CYS A N 1
ATOM 1402 C CA . CYS A 1 193 ? 15.017 5.441 -1.772 1.00 97.31 193 CYS A CA 1
ATOM 1403 C C . CYS A 1 193 ? 15.344 6.845 -2.270 1.00 97.31 193 CYS A C 1
ATOM 1405 O O . CYS A 1 193 ? 15.166 7.151 -3.449 1.00 97.31 193 CYS A O 1
ATOM 1407 N N . TYR A 1 194 ? 15.847 7.691 -1.376 1.00 97.00 194 TYR A N 1
ATOM 1408 C CA . TYR A 1 194 ? 16.271 9.050 -1.695 1.00 97.00 194 TYR A CA 1
ATOM 1409 C C . TYR A 1 194 ? 17.570 9.443 -0.983 1.00 97.00 194 TYR A C 1
ATOM 1411 O O . TYR A 1 194 ? 17.909 8.898 0.077 1.00 97.00 194 TYR A O 1
ATOM 1419 N N . LYS A 1 195 ? 18.283 10.405 -1.573 1.00 96.56 195 LYS A N 1
ATOM 1420 C CA . LYS A 1 195 ? 19.458 11.076 -1.008 1.00 96.56 195 LYS A CA 1
ATOM 1421 C C . LYS A 1 195 ? 19.501 12.509 -1.543 1.00 96.56 195 LYS A C 1
ATOM 1423 O O . LYS A 1 195 ? 19.735 12.721 -2.726 1.00 96.56 195 LYS A O 1
ATOM 1428 N N . GLY A 1 196 ? 19.260 13.493 -0.674 1.00 93.88 196 GLY A N 1
ATOM 1429 C CA . GLY A 1 196 ? 19.039 14.870 -1.126 1.00 93.88 196 GLY A CA 1
ATOM 1430 C C . GLY A 1 196 ? 17.817 14.939 -2.048 1.00 93.88 196 GLY A C 1
ATOM 1431 O O . GLY A 1 196 ? 16.754 14.439 -1.681 1.00 93.88 196 GLY A O 1
ATOM 1432 N N . GLU A 1 197 ? 17.989 15.511 -3.238 1.00 90.88 197 GLU A N 1
ATOM 1433 C CA . GLU A 1 197 ? 16.952 15.596 -4.280 1.00 90.88 197 GLU A CA 1
ATOM 1434 C C . GLU A 1 197 ? 16.925 14.374 -5.214 1.00 90.88 197 GLU A C 1
ATOM 1436 O O . GLU A 1 197 ? 16.015 14.213 -6.029 1.00 90.88 197 GLU A O 1
ATOM 1441 N N . GLU A 1 198 ? 17.907 13.478 -5.100 1.00 91.25 198 GLU A N 1
ATOM 1442 C CA . GLU A 1 198 ? 17.960 12.274 -5.916 1.00 91.25 198 GLU A CA 1
ATOM 1443 C C . GLU A 1 198 ? 17.033 11.186 -5.367 1.00 91.25 198 GLU A C 1
ATOM 1445 O O . GLU A 1 198 ? 16.923 10.978 -4.156 1.00 91.25 198 GLU A O 1
ATOM 1450 N N . SER A 1 199 ? 16.416 10.427 -6.277 1.00 92.69 199 SER A N 1
ATOM 1451 C CA . SER A 1 199 ? 15.654 9.221 -5.946 1.00 92.69 199 SER A CA 1
ATOM 1452 C C . SER A 1 199 ? 16.155 8.003 -6.721 1.00 92.69 199 SER A C 1
ATOM 1454 O O . SER A 1 199 ? 16.704 8.141 -7.815 1.00 92.69 199 SER A O 1
ATOM 1456 N N . SER A 1 200 ? 15.969 6.814 -6.154 1.00 91.88 200 SER A N 1
ATOM 1457 C CA . SER A 1 200 ? 16.262 5.517 -6.771 1.00 91.88 200 SER A CA 1
ATOM 1458 C C . SER A 1 200 ? 15.124 4.528 -6.494 1.00 91.88 200 SER A C 1
ATOM 1460 O O . SER A 1 200 ? 14.383 4.678 -5.520 1.00 91.88 200 SER A O 1
ATOM 1462 N N . GLY A 1 201 ? 14.988 3.523 -7.360 1.00 91.06 201 GLY A N 1
ATOM 1463 C CA . GLY A 1 201 ? 14.130 2.353 -7.160 1.00 91.06 201 GLY A CA 1
ATOM 1464 C C . GLY A 1 201 ? 14.836 1.175 -6.480 1.00 91.06 201 GLY A C 1
ATOM 1465 O O . GLY A 1 201 ? 14.239 0.110 -6.374 1.00 91.06 201 GLY A O 1
ATOM 1466 N N . ASP A 1 202 ? 16.095 1.326 -6.050 1.00 93.31 202 ASP A N 1
ATOM 1467 C CA . ASP A 1 202 ? 16.854 0.250 -5.400 1.00 93.31 202 ASP A CA 1
ATOM 1468 C C . ASP A 1 202 ? 16.165 -0.254 -4.119 1.00 93.31 202 ASP A C 1
ATOM 1470 O O . ASP A 1 202 ? 15.590 0.513 -3.343 1.00 93.31 202 ASP A O 1
ATOM 1474 N N . TRP A 1 203 ? 16.273 -1.553 -3.851 1.00 95.69 203 TRP A N 1
ATOM 1475 C CA . TRP A 1 203 ? 15.907 -2.120 -2.560 1.00 95.69 203 TRP A CA 1
ATOM 1476 C C . TRP A 1 203 ? 16.821 -3.296 -2.185 1.00 95.69 203 TRP A C 1
ATOM 1478 O O . TRP A 1 203 ? 17.044 -4.166 -3.028 1.00 95.69 203 TRP A O 1
ATOM 1488 N N . PRO A 1 204 ? 17.306 -3.386 -0.930 1.00 96.44 204 PRO A N 1
ATOM 1489 C CA . PRO A 1 204 ? 17.253 -2.366 0.124 1.00 96.44 204 PRO A CA 1
ATOM 1490 C C . PRO A 1 204 ? 17.942 -1.055 -0.278 1.00 96.44 204 PRO A C 1
ATOM 1492 O O . PRO A 1 204 ? 18.704 -1.019 -1.244 1.00 96.44 204 PRO A O 1
ATOM 1495 N N . CYS A 1 205 ? 17.686 0.031 0.458 1.00 97.00 205 CYS A N 1
ATOM 1496 C CA . CYS A 1 205 ? 18.333 1.304 0.146 1.00 97.00 205 CYS A CA 1
ATOM 1497 C C . CYS A 1 205 ? 19.863 1.201 0.257 1.00 97.00 205 CYS A C 1
ATOM 1499 O O . CYS A 1 205 ? 20.358 0.680 1.262 1.00 97.00 205 CYS A O 1
ATOM 1501 N N . PRO A 1 206 ? 20.620 1.720 -0.730 1.00 96.19 206 PRO A N 1
ATOM 1502 C CA . PRO A 1 206 ? 22.076 1.727 -0.668 1.00 96.19 206 PRO A CA 1
ATOM 1503 C C . PRO A 1 206 ? 22.605 2.499 0.548 1.00 96.19 206 PRO A C 1
ATOM 1505 O O . PRO A 1 206 ? 21.926 3.355 1.122 1.00 96.19 206 PRO A O 1
ATOM 1508 N N . ARG A 1 207 ? 23.861 2.247 0.932 1.00 96.44 207 ARG A N 1
ATOM 1509 C CA . ARG A 1 207 ? 24.501 2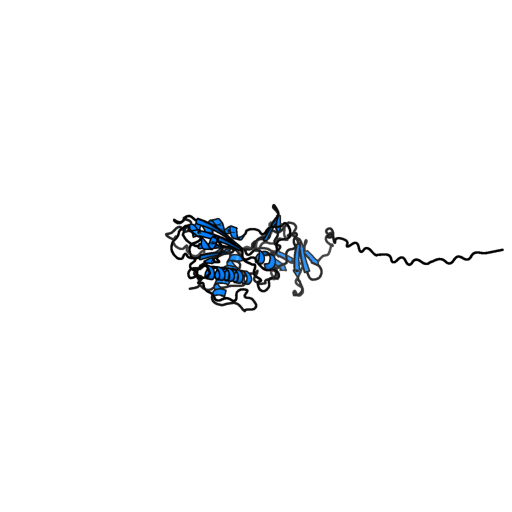.964 2.045 1.00 96.44 207 ARG A CA 1
ATOM 1510 C C . ARG A 1 207 ? 24.463 4.480 1.806 1.00 96.44 207 ARG A C 1
ATOM 1512 O O . ARG A 1 207 ? 24.831 4.958 0.737 1.00 96.44 207 ARG A O 1
ATOM 1519 N N . GLY A 1 208 ? 24.036 5.233 2.819 1.00 96.31 208 GLY A N 1
ATOM 1520 C CA . GLY A 1 208 ? 23.894 6.692 2.740 1.00 96.31 208 GLY A CA 1
ATOM 1521 C C . GLY A 1 208 ? 22.605 7.179 2.065 1.00 96.31 208 GLY A C 1
ATOM 1522 O O . GLY A 1 208 ? 22.411 8.388 1.966 1.00 96.31 208 GLY A O 1
ATOM 1523 N N . TRP A 1 209 ? 21.724 6.269 1.638 1.00 97.88 209 TRP A N 1
ATOM 1524 C CA . TRP A 1 209 ? 20.371 6.568 1.169 1.00 97.88 209 TRP A CA 1
ATOM 1525 C C . TRP A 1 209 ? 19.343 6.241 2.252 1.00 97.88 209 TRP A C 1
ATOM 1527 O O . TRP A 1 209 ? 19.588 5.428 3.146 1.00 97.88 209 TRP A O 1
ATOM 1537 N N . ARG A 1 210 ? 18.171 6.870 2.174 1.00 97.88 210 ARG A N 1
ATOM 1538 C CA . ARG A 1 210 ? 17.054 6.645 3.102 1.00 97.88 210 ARG A CA 1
ATOM 1539 C C . ARG A 1 210 ? 15.838 6.141 2.339 1.00 97.88 210 ARG A C 1
ATOM 1541 O O . ARG A 1 210 ? 15.642 6.513 1.187 1.00 97.88 210 ARG A O 1
ATOM 1548 N N . SER A 1 211 ? 15.011 5.321 2.985 1.00 97.56 211 SER A N 1
ATOM 1549 C CA . SER A 1 211 ? 13.726 4.900 2.414 1.00 97.56 211 SER A CA 1
ATOM 1550 C C . SER A 1 211 ? 12.776 6.093 2.332 1.00 97.56 211 SER A C 1
ATOM 1552 O O . SER A 1 211 ? 12.656 6.857 3.294 1.00 97.56 211 SER A O 1
ATOM 1554 N N . ILE A 1 212 ? 12.103 6.259 1.195 1.00 98.19 212 ILE A N 1
ATOM 1555 C CA . ILE A 1 212 ? 11.068 7.279 1.016 1.00 98.19 212 ILE A CA 1
ATOM 1556 C C . ILE A 1 212 ? 9.886 6.913 1.928 1.00 98.19 212 ILE A C 1
ATOM 1558 O O . ILE A 1 212 ? 9.412 5.780 1.879 1.00 98.19 212 ILE A O 1
ATOM 1562 N N . PRO A 1 213 ? 9.371 7.818 2.778 1.00 97.50 213 PRO A N 1
ATOM 1563 C CA . PRO A 1 213 ? 8.307 7.496 3.730 1.00 97.50 213 PRO A CA 1
ATOM 1564 C C . PRO A 1 213 ? 6.927 7.453 3.051 1.00 97.50 213 PRO A C 1
ATOM 1566 O O . PRO A 1 213 ? 6.010 8.187 3.406 1.00 97.50 213 PRO A O 1
ATOM 1569 N N . SER A 1 214 ? 6.767 6.586 2.058 1.00 97.06 214 SER A N 1
ATOM 1570 C CA . SER A 1 214 ? 5.621 6.552 1.146 1.00 97.06 214 SER A CA 1
ATOM 1571 C C . SER A 1 214 ? 4.296 6.221 1.817 1.00 97.06 214 SER A C 1
ATOM 1573 O O . SER A 1 214 ? 3.243 6.712 1.414 1.00 97.06 214 SER A O 1
ATOM 1575 N N . HIS A 1 215 ? 4.345 5.481 2.922 1.00 98.00 215 HIS A N 1
ATOM 1576 C CA . HIS A 1 215 ? 3.199 5.255 3.796 1.00 98.00 215 HIS A CA 1
ATOM 1577 C C . HIS A 1 215 ? 2.611 6.559 4.375 1.00 98.00 215 HIS A C 1
ATOM 1579 O O . HIS A 1 215 ? 1.439 6.578 4.738 1.00 98.00 215 HIS A O 1
ATOM 1585 N N . ARG A 1 216 ? 3.349 7.678 4.404 1.00 98.12 216 ARG A N 1
ATOM 1586 C CA . ARG A 1 216 ? 2.825 8.995 4.815 1.00 98.12 216 ARG A CA 1
ATOM 1587 C C . ARG A 1 216 ? 2.012 9.713 3.730 1.00 98.12 216 ARG A C 1
ATOM 1589 O O . ARG A 1 216 ? 1.403 10.740 4.019 1.00 98.12 216 ARG A O 1
ATOM 1596 N N . GLY A 1 217 ? 1.952 9.188 2.504 1.00 96.19 217 GLY A N 1
ATOM 1597 C CA . GLY A 1 217 ? 1.262 9.836 1.380 1.00 96.19 217 GLY A CA 1
ATOM 1598 C C . GLY A 1 217 ? -0.247 10.044 1.577 1.00 96.19 217 GLY A C 1
ATOM 1599 O O . GLY A 1 217 ? -0.831 10.910 0.936 1.00 96.19 217 GLY A O 1
ATOM 1600 N N . TYR A 1 218 ? -0.878 9.305 2.497 1.00 97.69 218 TYR A N 1
ATOM 1601 C CA . TYR A 1 218 ? -2.320 9.383 2.764 1.00 97.69 218 TYR A CA 1
ATOM 1602 C C . TYR A 1 218 ? -2.698 10.184 4.011 1.00 97.69 218 TYR A C 1
ATOM 1604 O O . TYR A 1 218 ? -3.863 10.161 4.403 1.00 97.69 218 TYR A O 1
ATOM 1612 N N . LEU A 1 219 ? -1.770 10.912 4.642 1.00 98.50 219 LEU A N 1
ATOM 1613 C CA . LEU A 1 219 ? -2.033 11.569 5.929 1.00 98.50 219 LEU A CA 1
ATOM 1614 C C . LEU A 1 219 ? -3.268 12.482 5.920 1.00 98.50 219 LEU A C 1
ATOM 1616 O O . LEU A 1 219 ? -4.000 12.506 6.907 1.00 98.50 219 LEU A O 1
ATOM 1620 N N . THR A 1 220 ? -3.538 13.198 4.828 1.00 97.56 220 THR A N 1
ATOM 1621 C CA . THR A 1 220 ? -4.743 14.038 4.709 1.00 97.56 220 THR A CA 1
ATOM 1622 C C . THR A 1 220 ? -6.023 13.197 4.754 1.00 97.56 220 THR A C 1
ATOM 1624 O O . THR A 1 220 ? -6.898 13.456 5.578 1.00 97.56 220 THR A O 1
ATOM 1627 N N . ALA A 1 221 ? -6.105 12.138 3.943 1.00 97.56 221 ALA A N 1
ATOM 1628 C CA . ALA A 1 221 ? -7.251 11.226 3.929 1.00 97.56 221 ALA A CA 1
ATOM 1629 C C . ALA A 1 221 ? -7.397 10.464 5.258 1.00 97.56 221 ALA A C 1
ATOM 1631 O O . ALA A 1 221 ? -8.498 10.316 5.784 1.00 97.56 221 ALA A O 1
ATOM 1632 N N . GLN A 1 222 ? -6.277 10.036 5.845 1.00 98.69 222 GLN A N 1
ATOM 1633 C CA . GLN A 1 222 ? -6.245 9.383 7.148 1.00 98.69 222 GLN A CA 1
ATOM 1634 C C . GLN A 1 222 ? -6.777 10.295 8.259 1.00 98.69 222 GLN A C 1
ATOM 1636 O O . GLN A 1 222 ? -7.573 9.842 9.076 1.00 98.69 222 GLN A O 1
ATOM 1641 N N . ARG A 1 223 ? -6.383 11.578 8.292 1.00 98.75 223 ARG A N 1
ATOM 1642 C CA . ARG A 1 223 ? -6.907 12.555 9.264 1.00 98.75 223 ARG A CA 1
ATOM 1643 C C . ARG A 1 223 ? -8.406 12.778 9.089 1.00 98.75 223 ARG A C 1
ATOM 1645 O O . ARG A 1 223 ? -9.116 12.801 10.090 1.00 98.75 223 ARG A O 1
ATOM 1652 N N . LEU A 1 224 ? -8.887 12.886 7.851 1.00 98.50 224 LEU A N 1
ATOM 1653 C CA . LEU A 1 224 ? -10.314 13.036 7.563 1.00 98.50 224 LEU A CA 1
ATOM 1654 C C . LEU A 1 224 ? -11.114 11.834 8.086 1.00 98.50 224 LEU A C 1
ATOM 1656 O O . LEU A 1 224 ? -11.980 12.006 8.944 1.00 98.50 224 LEU A O 1
ATOM 1660 N N . LEU A 1 225 ? -10.761 10.612 7.677 1.00 98.19 225 LEU A N 1
ATOM 1661 C CA . LEU A 1 225 ? -11.443 9.404 8.154 1.00 98.19 225 LEU A CA 1
ATOM 1662 C C . LEU A 1 225 ? -11.310 9.226 9.672 1.00 98.19 225 LEU A C 1
ATOM 1664 O O . LEU A 1 225 ? -12.269 8.846 10.342 1.00 98.19 225 LEU A O 1
ATOM 1668 N N . ALA A 1 226 ? -10.147 9.533 10.251 1.00 98.69 226 ALA A N 1
ATOM 1669 C CA . ALA A 1 226 ? -9.958 9.469 11.694 1.00 98.69 226 ALA A CA 1
ATOM 1670 C C . ALA A 1 226 ? -10.821 10.488 12.445 1.00 98.69 226 ALA A C 1
ATOM 1672 O O . ALA A 1 226 ? -11.358 10.150 13.497 1.00 98.69 226 ALA A O 1
ATOM 1673 N N . SER A 1 227 ? -11.029 11.690 11.898 1.00 98.50 227 SER A N 1
ATOM 1674 C CA . SER A 1 227 ? -11.948 12.682 12.475 1.00 98.50 227 SER A CA 1
ATOM 1675 C C . SER A 1 227 ? -13.412 12.229 12.430 1.00 98.50 227 SER A C 1
ATOM 1677 O O . SER A 1 227 ? -14.181 12.518 13.343 1.00 98.50 227 SER A O 1
ATOM 1679 N N . GLN A 1 228 ? -13.779 11.438 11.417 1.00 97.50 228 GLN A N 1
ATOM 1680 C CA . GLN A 1 228 ? -15.068 10.739 11.290 1.00 97.50 228 GLN A CA 1
ATOM 1681 C C . GLN A 1 228 ? -15.113 9.445 12.129 1.00 97.50 228 GLN A C 1
ATOM 1683 O O . GLN A 1 228 ? -16.146 8.790 12.271 1.00 97.50 228 GLN A O 1
ATOM 1688 N N . GLY A 1 229 ? -13.987 9.101 12.754 1.00 97.88 229 GLY A N 1
ATOM 1689 C CA . GLY A 1 229 ? -13.859 8.068 13.760 1.00 97.88 229 GLY A CA 1
ATOM 1690 C C . GLY A 1 229 ? -13.483 6.683 13.234 1.00 97.88 229 GLY A C 1
ATOM 1691 O O . GLY A 1 229 ? -13.816 5.681 13.865 1.00 97.88 229 GLY A O 1
ATOM 1692 N N . TYR A 1 230 ? -12.775 6.599 12.113 1.00 98.50 230 TYR A N 1
ATOM 1693 C CA . TYR A 1 230 ? -12.051 5.391 11.716 1.00 98.50 230 TYR A CA 1
ATOM 1694 C C . TYR A 1 230 ? -10.706 5.304 12.439 1.00 98.50 230 TYR A C 1
ATOM 1696 O O . TYR A 1 230 ? -9.998 6.296 12.581 1.00 98.50 230 TYR A O 1
ATOM 1704 N N . VAL A 1 231 ? -10.287 4.107 12.836 1.00 98.88 231 VAL A N 1
ATOM 1705 C CA . VAL A 1 231 ? -8.855 3.875 13.061 1.00 98.88 231 VAL A CA 1
ATOM 1706 C C . VAL A 1 231 ? -8.235 3.678 11.685 1.00 98.88 231 VAL A C 1
ATOM 1708 O O . VAL A 1 231 ? -8.701 2.839 10.921 1.00 98.88 231 VAL A O 1
ATOM 1711 N N . THR A 1 232 ? -7.215 4.454 11.337 1.00 98.88 232 THR A N 1
ATOM 1712 C CA . THR A 1 232 ? -6.570 4.350 10.024 1.00 98.88 232 THR A CA 1
ATOM 1713 C C . THR A 1 232 ? -5.129 3.897 10.161 1.00 98.88 232 THR A C 1
ATOM 1715 O O . THR A 1 232 ? -4.437 4.271 11.110 1.00 98.88 232 THR A O 1
ATOM 1718 N N . VAL A 1 233 ? -4.663 3.126 9.187 1.00 98.88 233 VAL A N 1
ATOM 1719 C CA . VAL A 1 233 ? -3.265 2.736 9.046 1.00 98.88 233 VAL A CA 1
ATOM 1720 C C . VAL A 1 233 ? -2.869 2.801 7.582 1.00 98.88 233 VAL A C 1
ATOM 1722 O O . VAL A 1 233 ? -3.563 2.262 6.733 1.00 98.88 233 VAL A O 1
ATOM 1725 N N . SER A 1 234 ? -1.755 3.443 7.273 1.00 98.88 234 SER A N 1
ATOM 1726 C CA . SER A 1 234 ? -1.166 3.423 5.936 1.00 98.88 234 SER A CA 1
ATOM 1727 C C . SER A 1 234 ? 0.171 2.709 6.010 1.00 98.88 234 SER A C 1
ATOM 1729 O O . SER A 1 234 ? 0.967 3.012 6.901 1.00 98.88 234 SER A O 1
ATOM 1731 N N . ILE A 1 235 ? 0.387 1.724 5.138 1.00 98.88 235 ILE A N 1
ATOM 1732 C CA . ILE A 1 235 ? 1.547 0.824 5.193 1.00 98.88 235 ILE A CA 1
ATOM 1733 C C . ILE A 1 235 ? 2.512 1.066 4.033 1.00 98.88 235 ILE A C 1
ATOM 1735 O O . ILE A 1 235 ? 2.122 1.545 2.967 1.00 98.88 235 ILE A O 1
ATOM 1739 N N . SER A 1 236 ? 3.786 0.756 4.267 1.00 98.62 236 SER A N 1
ATOM 1740 C CA . SER A 1 236 ? 4.861 0.915 3.284 1.00 98.62 236 SER A CA 1
ATOM 1741 C C . SER A 1 236 ? 5.043 -0.363 2.471 1.00 98.62 236 SER A C 1
ATOM 1743 O O . SER A 1 236 ? 4.999 -1.453 3.029 1.00 98.62 236 SER A O 1
ATOM 1745 N N . ALA A 1 237 ? 5.258 -0.221 1.168 1.00 98.31 237 ALA A N 1
ATOM 1746 C CA . ALA A 1 237 ? 5.500 -1.295 0.208 1.00 98.31 237 ALA A CA 1
ATOM 1747 C C . ALA A 1 237 ? 6.675 -0.959 -0.730 1.00 98.31 237 ALA A C 1
ATOM 1749 O O . ALA A 1 237 ? 6.698 -1.380 -1.889 1.00 98.31 237 ALA A O 1
ATOM 1750 N N . ASN A 1 238 ? 7.657 -0.194 -0.247 1.00 98.12 238 ASN A N 1
ATOM 1751 C CA . ASN A 1 238 ? 8.864 0.145 -1.000 1.00 98.12 238 ASN A CA 1
ATOM 1752 C C . ASN A 1 238 ? 9.690 -1.098 -1.305 1.00 98.12 238 ASN A C 1
ATOM 1754 O O . ASN A 1 238 ? 10.183 -1.237 -2.421 1.00 98.12 238 ASN A O 1
ATOM 1758 N N . GLY A 1 239 ? 9.773 -2.041 -0.366 1.00 97.75 239 GLY A N 1
ATOM 1759 C CA . GLY A 1 239 ? 10.440 -3.311 -0.607 1.00 97.75 239 GLY A CA 1
ATOM 1760 C C . GLY A 1 239 ? 9.812 -4.133 -1.715 1.00 97.75 239 GLY A C 1
ATOM 1761 O O . GLY A 1 239 ? 10.524 -4.845 -2.418 1.00 97.75 239 GLY A O 1
ATOM 1762 N N . ILE A 1 240 ? 8.507 -3.981 -1.937 1.00 97.62 240 ILE A N 1
ATOM 1763 C CA . ILE A 1 240 ? 7.855 -4.564 -3.106 1.00 97.62 240 ILE A CA 1
ATOM 1764 C C . ILE A 1 240 ? 8.202 -3.740 -4.351 1.00 97.62 240 ILE A C 1
ATOM 1766 O O . ILE A 1 240 ? 8.681 -4.308 -5.325 1.00 97.62 240 ILE A O 1
ATOM 1770 N N . ASN A 1 241 ? 8.042 -2.410 -4.317 1.00 95.56 241 ASN A N 1
ATOM 1771 C CA . ASN A 1 241 ? 8.346 -1.521 -5.452 1.00 95.56 241 ASN A CA 1
ATOM 1772 C C . ASN A 1 241 ? 9.745 -1.749 -6.046 1.00 95.56 241 ASN A C 1
ATOM 1774 O O . ASN A 1 241 ? 9.892 -1.763 -7.265 1.00 95.56 241 ASN A O 1
ATOM 1778 N N . GLY A 1 242 ? 10.768 -1.920 -5.205 1.00 94.56 242 GLY A N 1
ATOM 1779 C CA . GLY A 1 242 ? 12.154 -2.057 -5.665 1.00 94.56 242 GLY A CA 1
ATOM 1780 C C . GLY A 1 242 ? 12.514 -3.433 -6.225 1.00 94.56 242 GLY A C 1
ATOM 1781 O O . GLY A 1 242 ? 13.642 -3.644 -6.663 1.00 94.56 242 GLY A O 1
ATOM 1782 N N . GLN A 1 243 ? 11.574 -4.378 -6.200 1.00 93.81 243 GLN A N 1
ATOM 1783 C CA . GLN A 1 243 ? 11.781 -5.770 -6.606 1.00 93.81 243 GLN A CA 1
ATOM 1784 C C . GLN A 1 243 ? 10.665 -6.287 -7.536 1.00 93.81 243 GLN A C 1
ATOM 1786 O O . GLN A 1 243 ? 10.776 -7.381 -8.080 1.00 93.81 243 GLN A O 1
ATOM 1791 N N . ASP A 1 244 ? 9.599 -5.508 -7.753 1.00 87.81 244 ASP A N 1
ATOM 1792 C CA . ASP A 1 244 ? 8.377 -5.943 -8.445 1.00 87.81 244 ASP A CA 1
ATOM 1793 C C . ASP A 1 244 ? 8.539 -6.243 -9.938 1.00 87.81 244 ASP A C 1
ATOM 1795 O O . ASP A 1 244 ? 7.654 -6.853 -10.533 1.00 87.81 244 ASP A O 1
ATOM 1799 N N . TYR A 1 245 ? 9.667 -5.864 -10.538 1.00 81.00 245 TYR A N 1
ATOM 1800 C CA . TYR A 1 245 ? 10.030 -6.253 -11.901 1.00 81.00 245 TYR A CA 1
ATOM 1801 C C . TYR A 1 245 ? 10.232 -7.771 -12.037 1.00 81.00 245 TYR A C 1
ATOM 1803 O O . TYR A 1 245 ? 10.150 -8.293 -13.142 1.00 81.00 245 TYR A O 1
ATOM 1811 N N . ALA A 1 246 ? 10.517 -8.475 -10.935 1.00 76.88 246 ALA A N 1
ATOM 1812 C CA . ALA A 1 246 ? 10.709 -9.923 -10.923 1.00 76.88 246 ALA A CA 1
ATOM 1813 C C . ALA A 1 246 ? 9.382 -10.702 -10.885 1.00 76.88 246 ALA A C 1
ATOM 1815 O O . ALA A 1 246 ? 9.384 -11.920 -11.044 1.00 76.88 246 ALA A O 1
ATOM 1816 N N . ALA A 1 247 ? 8.255 -10.020 -10.659 1.00 84.94 247 ALA A N 1
ATOM 1817 C CA . ALA A 1 247 ? 6.946 -10.639 -10.517 1.00 84.94 247 ALA A CA 1
ATOM 1818 C C . ALA A 1 247 ? 6.074 -10.362 -11.751 1.00 84.94 247 ALA A C 1
ATOM 1820 O O . ALA A 1 247 ? 5.834 -9.206 -12.108 1.00 84.94 247 ALA A O 1
ATOM 1821 N N . ALA A 1 248 ? 5.552 -11.422 -12.376 1.00 81.62 248 ALA A N 1
ATOM 1822 C CA . ALA A 1 248 ? 4.707 -11.316 -13.571 1.00 81.62 248 ALA A CA 1
ATOM 1823 C C . ALA A 1 248 ? 3.441 -10.464 -13.337 1.00 81.62 248 ALA A C 1
ATOM 1825 O O . ALA A 1 248 ? 3.025 -9.702 -14.207 1.00 81.62 248 ALA A O 1
ATOM 1826 N N . ASP A 1 249 ? 2.879 -10.522 -12.129 1.00 86.56 249 ASP A N 1
ATOM 1827 C CA . ASP A 1 249 ? 1.704 -9.752 -11.703 1.00 86.56 249 ASP A CA 1
ATOM 1828 C C . ASP A 1 249 ? 2.039 -8.323 -11.223 1.00 86.56 249 ASP A C 1
ATOM 1830 O O . ASP A 1 249 ? 1.212 -7.645 -10.611 1.00 86.56 249 ASP A O 1
ATOM 1834 N N . GLY A 1 250 ? 3.277 -7.859 -11.430 1.00 86.38 250 GLY A N 1
ATOM 1835 C CA . GLY A 1 250 ? 3.738 -6.548 -10.978 1.00 86.38 250 GLY A CA 1
ATOM 1836 C C . GLY A 1 250 ? 3.750 -6.371 -9.453 1.00 86.38 250 GLY A C 1
ATOM 1837 O O . GLY A 1 250 ? 3.733 -5.228 -8.977 1.00 86.38 250 GLY A O 1
ATOM 1838 N N . GLY A 1 251 ? 3.772 -7.470 -8.691 1.00 93.56 251 GLY A N 1
ATOM 1839 C CA . GLY A 1 251 ? 3.820 -7.495 -7.230 1.00 93.56 251 GLY A CA 1
ATOM 1840 C C . GLY A 1 251 ? 2.448 -7.494 -6.550 1.00 93.56 251 GLY A C 1
ATOM 1841 O O . GLY A 1 251 ? 2.377 -7.211 -5.350 1.00 93.56 251 GLY A O 1
ATOM 1842 N N . ALA A 1 252 ? 1.359 -7.772 -7.272 1.00 94.44 252 ALA A N 1
ATOM 1843 C CA . ALA A 1 252 ? 0.004 -7.784 -6.717 1.00 94.44 252 ALA A CA 1
ATOM 1844 C C . ALA A 1 252 ? -0.157 -8.821 -5.587 1.00 94.44 252 ALA A C 1
ATOM 1846 O O . ALA A 1 252 ? -0.658 -8.483 -4.509 1.00 94.44 252 ALA A O 1
ATOM 1847 N N . GLN A 1 253 ? 0.340 -10.046 -5.781 1.00 96.00 253 GLN A N 1
ATOM 1848 C CA . GLN A 1 253 ? 0.308 -11.111 -4.779 1.00 96.00 253 GLN A CA 1
ATOM 1849 C C . GLN A 1 253 ? 1.149 -10.760 -3.546 1.00 96.00 253 GLN A C 1
ATOM 1851 O O . GLN A 1 253 ? 0.697 -10.909 -2.411 1.00 96.00 253 GLN A O 1
ATOM 1856 N N . ALA A 1 254 ? 2.348 -10.209 -3.748 1.00 97.50 254 ALA A N 1
ATOM 1857 C CA . ALA A 1 254 ? 3.208 -9.763 -2.655 1.00 97.50 254 ALA A CA 1
ATOM 1858 C C . ALA A 1 254 ? 2.541 -8.664 -1.810 1.00 97.50 254 ALA A C 1
ATOM 1860 O O . ALA A 1 254 ? 2.582 -8.703 -0.578 1.00 97.50 254 ALA A O 1
ATOM 1861 N N . ARG A 1 255 ? 1.865 -7.709 -2.461 1.00 98.31 255 ARG A N 1
ATOM 1862 C CA . ARG A 1 255 ? 1.092 -6.656 -1.783 1.00 98.31 255 ARG A CA 1
ATOM 1863 C C . ARG A 1 255 ? -0.077 -7.227 -1.000 1.00 98.31 255 ARG A C 1
ATOM 1865 O O . ARG A 1 255 ? -0.298 -6.798 0.130 1.00 98.31 255 ARG A O 1
ATOM 1872 N N . SER A 1 256 ? -0.786 -8.200 -1.567 1.00 98.06 256 SER A N 1
ATOM 1873 C CA . SER A 1 256 ? -1.851 -8.916 -0.867 1.00 98.06 256 SER A CA 1
ATOM 1874 C C . SER A 1 256 ? -1.338 -9.574 0.413 1.00 98.06 256 SER A C 1
ATOM 1876 O O . SER A 1 256 ? -1.853 -9.310 1.504 1.00 98.06 256 SER A O 1
ATOM 1878 N N . SER A 1 257 ? -0.260 -10.355 0.314 1.00 98.44 257 SER A N 1
ATOM 1879 C CA . SER A 1 257 ? 0.342 -11.014 1.471 1.00 98.44 257 SER A CA 1
ATOM 1880 C C . SER A 1 257 ? 0.850 -10.006 2.507 1.00 98.44 257 SER A C 1
ATOM 1882 O O . SER A 1 257 ? 0.686 -10.232 3.705 1.00 98.44 257 SER A O 1
ATOM 1884 N N . LEU A 1 258 ? 1.408 -8.866 2.088 1.00 98.81 258 LEU A N 1
ATOM 1885 C CA . LEU A 1 258 ? 1.823 -7.794 2.997 1.00 98.81 258 LEU A CA 1
ATOM 1886 C C . LEU A 1 258 ? 0.626 -7.174 3.742 1.00 98.81 258 LEU A C 1
ATOM 1888 O O . LEU A 1 258 ? 0.645 -7.077 4.971 1.00 98.81 258 LEU A O 1
ATOM 1892 N N . VAL A 1 259 ? -0.449 -6.819 3.028 1.00 98.88 259 VAL A N 1
ATOM 1893 C CA . VAL A 1 259 ? -1.695 -6.304 3.626 1.00 98.88 259 VAL A CA 1
ATOM 1894 C C . VAL A 1 259 ? -2.251 -7.297 4.648 1.00 98.88 259 VAL A C 1
ATOM 1896 O O . VAL A 1 259 ? -2.541 -6.914 5.783 1.00 98.88 259 VAL A O 1
ATOM 1899 N N . ARG A 1 260 ? -2.349 -8.583 4.289 1.00 98.75 260 ARG A N 1
ATOM 1900 C CA . ARG A 1 260 ? -2.876 -9.643 5.167 1.00 98.75 260 ARG A CA 1
ATOM 1901 C C . ARG A 1 260 ? -1.979 -9.880 6.389 1.00 98.75 260 ARG A C 1
ATOM 1903 O O . ARG A 1 260 ? -2.494 -10.070 7.490 1.00 98.75 260 ARG A O 1
ATOM 1910 N N . GLN A 1 261 ? -0.656 -9.754 6.256 1.00 98.75 261 GLN A N 1
ATOM 1911 C CA . GLN A 1 261 ? 0.265 -9.774 7.400 1.00 98.75 261 GLN A CA 1
ATOM 1912 C C . GLN A 1 261 ? 0.043 -8.593 8.354 1.00 98.75 261 GLN A C 1
ATOM 1914 O O . GLN A 1 261 ? -0.014 -8.788 9.571 1.00 98.75 261 GLN A O 1
ATOM 1919 N N . HIS A 1 262 ? -0.155 -7.377 7.836 1.00 98.81 262 HIS A N 1
ATOM 1920 C CA . HIS A 1 262 ? -0.514 -6.230 8.671 1.00 98.81 262 HIS A CA 1
ATOM 1921 C C . HIS A 1 262 ? -1.873 -6.425 9.357 1.00 98.81 262 HIS A C 1
ATOM 1923 O O . HIS A 1 262 ? -1.969 -6.226 10.570 1.00 98.81 262 HIS A O 1
ATOM 1929 N N . LEU A 1 263 ? -2.904 -6.878 8.638 1.00 98.88 263 LEU A N 1
ATOM 1930 C CA . LEU A 1 263 ? -4.220 -7.168 9.220 1.00 98.88 263 LEU A CA 1
ATOM 1931 C C . LEU A 1 263 ? -4.144 -8.238 10.316 1.00 98.88 263 LEU A C 1
ATOM 1933 O O . LEU A 1 263 ? -4.799 -8.105 11.349 1.00 98.88 263 LEU A O 1
ATOM 1937 N N . ALA A 1 264 ? -3.283 -9.246 10.164 1.00 98.62 264 ALA A N 1
ATOM 1938 C CA . ALA A 1 264 ? -3.049 -10.243 11.201 1.00 98.62 264 ALA A CA 1
ATOM 1939 C C . ALA A 1 264 ? -2.444 -9.638 12.478 1.00 98.62 264 ALA A C 1
ATOM 1941 O O . ALA A 1 264 ? -2.859 -10.006 13.583 1.00 98.62 264 ALA A O 1
ATOM 1942 N N . ARG A 1 265 ? -1.510 -8.682 12.352 1.00 98.62 265 ARG A N 1
ATOM 1943 C CA . ARG A 1 265 ? -0.978 -7.924 13.499 1.00 98.62 265 ARG A CA 1
ATOM 1944 C C . ARG A 1 265 ? -2.069 -7.079 14.152 1.00 98.62 265 ARG A C 1
ATOM 1946 O O . ARG A 1 265 ? -2.234 -7.153 15.368 1.00 98.62 265 ARG A O 1
ATOM 1953 N N . TRP A 1 266 ? -2.867 -6.366 13.360 1.00 98.69 266 TRP A N 1
ATOM 1954 C CA . TRP A 1 266 ? -3.999 -5.578 13.854 1.00 98.69 266 TRP A CA 1
ATOM 1955 C C . TRP A 1 266 ? -5.050 -6.427 14.573 1.00 98.69 2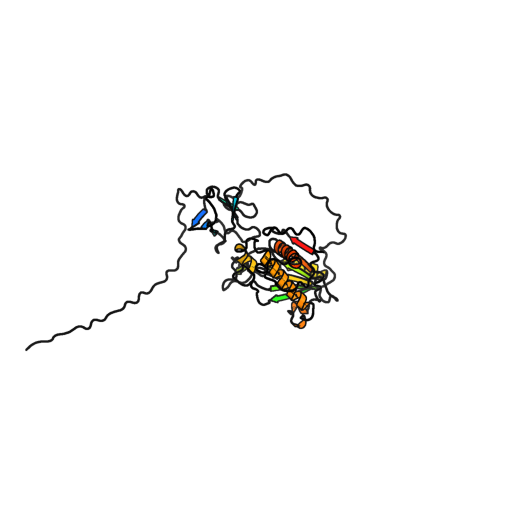66 TRP A C 1
ATOM 1957 O O . TRP A 1 266 ? -5.511 -6.029 15.640 1.00 98.69 266 TRP A O 1
ATOM 1967 N N . ALA A 1 267 ? -5.372 -7.619 14.070 1.00 98.44 267 ALA A N 1
ATOM 1968 C CA . ALA A 1 267 ? -6.267 -8.558 14.745 1.00 98.44 267 ALA A CA 1
ATOM 1969 C C . ALA A 1 267 ? -5.717 -9.000 16.111 1.00 98.44 267 ALA A C 1
ATOM 1971 O O . ALA A 1 267 ? -6.455 -9.050 17.096 1.00 98.44 267 ALA A O 1
ATOM 1972 N N . THR A 1 268 ? -4.408 -9.250 16.212 1.00 98.25 268 THR A N 1
ATOM 1973 C CA . THR A 1 268 ? -3.754 -9.538 17.498 1.00 98.25 268 THR A CA 1
ATOM 1974 C C . THR A 1 268 ? -3.810 -8.338 18.449 1.00 98.25 268 THR A C 1
ATOM 1976 O O . THR A 1 268 ? -4.154 -8.504 19.621 1.00 98.25 268 THR A O 1
ATOM 1979 N N . TRP A 1 269 ? -3.534 -7.127 17.961 1.00 98.38 269 TRP A N 1
ATOM 1980 C CA . TRP A 1 269 ? -3.535 -5.897 18.766 1.00 98.38 269 TRP A CA 1
ATOM 1981 C C . TRP A 1 269 ? -4.932 -5.417 19.177 1.00 98.38 269 TRP A C 1
ATOM 1983 O O . TRP A 1 269 ? -5.078 -4.711 20.177 1.00 98.38 269 TRP A O 1
ATOM 1993 N N . ALA A 1 270 ? -5.967 -5.792 18.428 1.00 97.12 270 ALA A N 1
ATOM 1994 C CA . ALA A 1 270 ? -7.355 -5.525 18.787 1.00 97.12 270 ALA A CA 1
ATOM 1995 C C . ALA A 1 270 ? -7.854 -6.429 19.927 1.00 97.12 270 ALA A C 1
ATOM 1997 O O . ALA A 1 270 ? -8.766 -6.032 20.659 1.00 97.12 270 ALA A O 1
ATOM 1998 N N . GLY A 1 271 ? -7.245 -7.607 20.103 1.00 94.75 271 GLY A N 1
ATOM 1999 C CA . GLY A 1 271 ? -7.597 -8.608 21.111 1.00 94.75 271 GLY A CA 1
ATOM 2000 C C . GLY A 1 271 ? -6.621 -8.670 22.291 1.00 94.75 271 GLY A C 1
ATOM 2001 O O . GLY A 1 271 ? -6.283 -7.644 22.892 1.00 94.75 271 GLY A O 1
ATOM 2002 N N . ALA A 1 272 ? -6.200 -9.895 22.626 1.00 92.50 272 ALA A N 1
ATOM 2003 C CA . ALA A 1 272 ? -5.343 -10.211 23.771 1.00 92.50 272 ALA A CA 1
ATOM 2004 C C . ALA A 1 272 ? -3.910 -9.659 23.642 1.00 92.50 272 ALA A C 1
ATOM 2006 O O . ALA A 1 272 ? -3.281 -9.326 24.639 1.00 92.50 272 ALA A O 1
ATOM 2007 N N . GLY A 1 273 ? -3.402 -9.475 22.419 1.00 95.94 273 GLY A N 1
ATOM 2008 C CA . GLY A 1 273 ? -2.040 -8.990 22.173 1.00 95.94 273 GLY A CA 1
ATOM 2009 C C . GLY A 1 273 ? -1.869 -7.471 22.259 1.00 95.94 273 GLY A C 1
ATOM 2010 O O . GLY A 1 273 ? -0.851 -6.945 21.809 1.00 95.94 273 GLY A O 1
ATOM 2011 N N . ARG A 1 274 ? -2.855 -6.735 22.789 1.00 96.31 274 ARG A N 1
ATOM 2012 C CA . ARG A 1 274 ? -2.836 -5.264 22.821 1.00 96.31 274 ARG A CA 1
ATOM 2013 C C . ARG A 1 274 ? -1.706 -4.687 23.673 1.00 96.31 274 ARG A C 1
ATOM 2015 O O . ARG A 1 274 ? -1.139 -3.668 23.291 1.00 96.31 274 ARG A O 1
ATOM 2022 N N . ALA A 1 275 ? -1.367 -5.315 24.800 1.00 96.69 275 ALA A N 1
ATOM 2023 C CA . ALA A 1 275 ? -0.309 -4.821 25.688 1.00 96.69 275 ALA A CA 1
ATOM 2024 C C . ALA A 1 275 ? 1.055 -4.735 24.968 1.00 96.69 275 ALA A C 1
ATOM 2026 O O . ALA A 1 275 ? 1.777 -3.750 25.112 1.00 96.69 275 ALA A O 1
ATOM 2027 N N . GLY A 1 276 ? 1.347 -5.705 24.094 1.00 96.69 276 GLY A N 1
ATOM 2028 C CA . GLY A 1 276 ? 2.545 -5.734 23.249 1.00 96.69 276 GLY A CA 1
ATOM 2029 C C . GLY A 1 276 ? 2.428 -4.970 21.923 1.00 96.69 276 GLY A C 1
ATOM 2030 O O . GLY A 1 276 ? 3.328 -5.056 21.090 1.00 96.69 276 GLY A O 1
ATOM 2031 N N . ALA A 1 277 ? 1.325 -4.255 21.674 1.00 97.75 277 ALA A N 1
ATOM 2032 C CA . ALA A 1 277 ? 1.163 -3.474 20.449 1.00 97.75 277 ALA A CA 1
ATOM 2033 C C . ALA A 1 277 ? 2.059 -2.219 20.459 1.00 97.75 277 ALA A C 1
ATOM 2035 O O . ALA A 1 277 ? 2.343 -1.691 21.534 1.00 97.75 277 ALA A O 1
ATOM 2036 N N . PRO A 1 278 ? 2.466 -1.686 19.292 1.00 98.06 278 PRO A N 1
ATOM 2037 C CA . PRO A 1 278 ? 3.179 -0.412 19.212 1.00 98.06 278 PRO A CA 1
ATOM 2038 C C . PRO A 1 278 ? 2.435 0.725 19.923 1.00 98.06 278 PRO A C 1
ATOM 2040 O O . PRO A 1 278 ? 1.202 0.735 19.967 1.00 98.06 278 PRO A O 1
ATOM 2043 N N . GLY A 1 279 ? 3.172 1.719 20.433 1.00 97.31 279 GLY A N 1
ATOM 2044 C CA . GLY A 1 279 ? 2.597 2.840 21.189 1.00 97.31 279 GLY A CA 1
ATOM 2045 C C . GLY A 1 279 ? 1.436 3.527 20.463 1.00 97.31 279 GLY A C 1
ATOM 2046 O O . GLY A 1 279 ? 0.370 3.694 21.048 1.00 97.31 279 GLY A O 1
ATOM 2047 N N . ALA A 1 280 ? 1.599 3.797 19.164 1.00 95.56 280 ALA A N 1
ATOM 2048 C CA . ALA A 1 280 ? 0.569 4.394 18.310 1.00 95.56 280 ALA A CA 1
ATOM 2049 C C . ALA A 1 280 ? -0.739 3.577 18.239 1.00 95.56 280 ALA A C 1
ATOM 2051 O O . ALA A 1 280 ? -1.823 4.137 18.108 1.00 95.56 280 ALA A O 1
ATOM 2052 N N . VAL A 1 281 ? -0.655 2.248 18.352 1.00 97.38 281 VAL A N 1
ATOM 2053 C CA . VAL A 1 281 ? -1.818 1.345 18.339 1.00 97.38 281 VAL A CA 1
ATOM 2054 C C . VAL A 1 281 ? -2.468 1.259 19.723 1.00 97.38 281 VAL A C 1
ATOM 2056 O O . VAL A 1 281 ? -3.689 1.125 19.834 1.00 97.38 281 VAL A O 1
ATOM 2059 N N . ARG A 1 282 ? -1.671 1.348 20.797 1.00 96.44 282 ARG A N 1
ATOM 2060 C CA . ARG A 1 282 ? -2.181 1.338 22.179 1.00 96.44 282 ARG A CA 1
ATOM 2061 C C . ARG A 1 282 ? -2.943 2.612 22.535 1.00 96.44 282 ARG A C 1
ATOM 2063 O O . ARG A 1 282 ? -3.903 2.523 23.298 1.00 96.44 282 ARG A O 1
ATOM 2070 N N . THR A 1 283 ? -2.540 3.757 21.987 1.00 94.12 283 THR A N 1
ATOM 2071 C CA . THR A 1 283 ? -3.205 5.053 22.206 1.00 94.12 283 THR A CA 1
ATOM 2072 C C . THR A 1 283 ? -4.436 5.258 21.320 1.00 94.12 283 THR A C 1
ATOM 2074 O O . THR A 1 283 ? -5.325 6.024 21.684 1.00 94.12 283 THR A O 1
ATOM 2077 N N . ALA A 1 284 ? -4.524 4.562 20.183 1.00 96.44 284 ALA A N 1
ATOM 2078 C CA . ALA A 1 284 ? -5.721 4.528 19.349 1.00 96.44 284 ALA A CA 1
ATOM 2079 C C . ALA A 1 284 ? -6.845 3.707 20.013 1.00 96.44 284 ALA A C 1
ATOM 2081 O O . ALA A 1 284 ? -6.550 2.729 20.705 1.00 96.44 284 ALA A O 1
ATOM 2082 N N . PRO A 1 285 ? -8.134 4.003 19.770 1.00 97.44 285 PRO A N 1
ATOM 2083 C CA . PRO A 1 285 ? -9.227 3.102 20.134 1.00 97.44 285 PRO A CA 1
ATOM 2084 C C . PRO A 1 285 ? -9.030 1.703 19.545 1.00 97.44 285 PRO A C 1
ATOM 2086 O O . PRO A 1 285 ? -8.302 1.513 18.566 1.00 97.44 285 PRO A O 1
ATOM 2089 N N . ARG A 1 286 ? -9.675 0.690 20.134 1.00 97.81 286 ARG A N 1
ATOM 2090 C CA . ARG A 1 286 ? -9.578 -0.676 19.600 1.00 97.81 286 ARG A CA 1
ATOM 2091 C C . ARG A 1 286 ? -10.143 -0.710 18.177 1.00 97.81 286 ARG A C 1
ATOM 2093 O O . ARG A 1 286 ? -11.274 -0.290 17.948 1.00 97.81 286 ARG A O 1
ATOM 2100 N N . ALA A 1 287 ? -9.365 -1.239 17.239 1.00 98.25 287 ALA A N 1
ATOM 2101 C CA . ALA A 1 287 ? -9.840 -1.489 15.886 1.00 98.25 287 ALA A CA 1
ATOM 2102 C C . ALA A 1 287 ? -10.867 -2.635 15.877 1.00 98.25 287 ALA A C 1
ATOM 2104 O O . ALA A 1 287 ? -10.718 -3.633 16.586 1.00 98.25 287 ALA A O 1
ATOM 2105 N N . ASP A 1 288 ? -11.903 -2.490 15.062 1.00 98.38 288 ASP A N 1
ATOM 2106 C CA . ASP A 1 288 ? -12.920 -3.493 14.787 1.00 98.38 288 ASP A CA 1
ATOM 2107 C C . ASP A 1 288 ? -12.589 -4.217 13.483 1.00 98.38 288 ASP A C 1
ATOM 2109 O O . ASP A 1 288 ? -12.897 -3.744 12.389 1.00 98.38 288 ASP A O 1
ATOM 2113 N N . LEU A 1 289 ? -11.962 -5.385 13.595 1.00 98.38 289 LEU A N 1
ATOM 2114 C CA . LEU A 1 289 ? -11.548 -6.157 12.426 1.00 98.38 289 LEU A CA 1
ATOM 2115 C C . LEU A 1 289 ? -12.727 -6.823 11.704 1.00 98.38 289 LEU A C 1
ATOM 2117 O O . LEU A 1 289 ? -12.530 -7.349 10.617 1.00 98.38 289 LEU A O 1
ATOM 2121 N N . SER A 1 290 ? -13.953 -6.767 12.235 1.00 98.06 290 SER A N 1
ATOM 2122 C CA . SER A 1 290 ? -15.151 -7.152 11.472 1.00 98.06 290 SER A CA 1
ATOM 2123 C C . SER A 1 290 ? -15.591 -6.078 10.461 1.00 98.06 290 SER A C 1
ATOM 2125 O O . SER A 1 290 ? -16.455 -6.332 9.620 1.00 98.06 290 SER A O 1
ATOM 2127 N N . ARG A 1 291 ? -14.996 -4.876 10.531 1.00 98.25 291 ARG A N 1
ATOM 2128 C CA . ARG A 1 291 ? -15.294 -3.723 9.676 1.00 98.25 291 ARG A CA 1
ATOM 2129 C C . ARG A 1 291 ? -14.007 -3.115 9.125 1.00 98.25 291 ARG A C 1
ATOM 2131 O O . ARG A 1 291 ? -13.574 -2.049 9.565 1.00 98.25 291 ARG A O 1
ATOM 2138 N N . VAL A 1 292 ? -13.396 -3.815 8.168 1.00 98.75 292 VAL A N 1
ATOM 2139 C CA . VAL A 1 292 ? -12.182 -3.360 7.478 1.00 98.75 292 VAL A CA 1
ATOM 2140 C C . VAL A 1 292 ? -12.526 -2.733 6.128 1.00 98.75 292 VAL A C 1
ATOM 2142 O O . VAL A 1 292 ? -13.187 -3.353 5.300 1.00 98.75 292 VAL A O 1
ATOM 2145 N N . LEU A 1 293 ? -12.036 -1.520 5.901 1.00 98.44 293 LEU A N 1
ATOM 2146 C CA . LEU A 1 293 ? -11.986 -0.854 4.604 1.00 98.44 293 LEU A CA 1
ATOM 2147 C C . LEU A 1 293 ? -10.552 -0.933 4.078 1.00 98.44 293 LEU A C 1
ATOM 2149 O O . LEU A 1 293 ? -9.618 -0.582 4.802 1.00 98.44 293 LEU A O 1
ATOM 2153 N N . LEU A 1 294 ? -10.368 -1.358 2.830 1.00 98.69 294 LEU A N 1
ATOM 2154 C CA . LEU A 1 294 ? -9.064 -1.285 2.173 1.00 98.69 294 LEU A CA 1
ATOM 2155 C C . LEU A 1 294 ? -9.051 -0.181 1.120 1.00 98.69 294 LEU A C 1
ATOM 2157 O O . LEU A 1 294 ? -9.979 -0.059 0.328 1.00 98.69 294 LEU A O 1
ATOM 2161 N N . VAL A 1 295 ? -7.985 0.606 1.091 1.00 98.38 2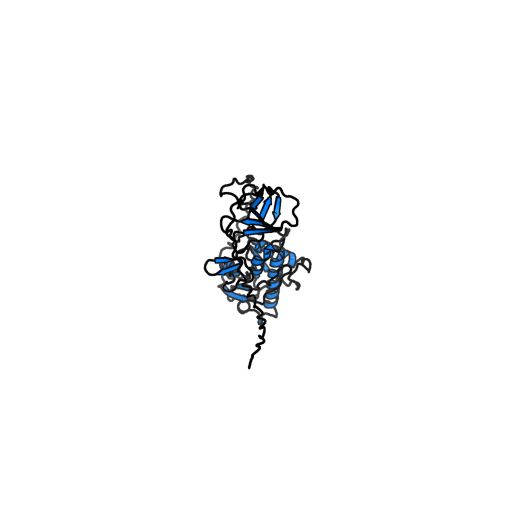95 VAL A N 1
ATOM 2162 C CA . VAL A 1 295 ? -7.808 1.721 0.159 1.00 98.38 295 VAL A CA 1
ATOM 2163 C C . VAL A 1 295 ? -6.463 1.564 -0.532 1.00 98.38 295 VAL A C 1
ATOM 2165 O O . VAL A 1 295 ? -5.453 1.329 0.131 1.00 98.38 295 VAL A O 1
ATOM 2168 N N . GLY A 1 296 ? -6.414 1.705 -1.853 1.00 97.12 296 GLY A N 1
ATOM 2169 C CA . GLY A 1 296 ? -5.145 1.609 -2.569 1.00 97.12 296 GLY A CA 1
ATOM 2170 C C . GLY A 1 296 ? -5.119 2.373 -3.883 1.00 97.12 296 GLY A C 1
ATOM 2171 O O . GLY A 1 296 ? -6.136 2.480 -4.562 1.00 97.12 296 GLY A O 1
ATOM 2172 N N . HIS A 1 297 ? -3.942 2.891 -4.239 1.00 94.69 297 HIS A N 1
ATOM 2173 C CA . HIS A 1 297 ? -3.690 3.601 -5.500 1.00 94.69 297 HIS A CA 1
ATOM 2174 C C . HIS A 1 297 ? -2.838 2.774 -6.463 1.00 94.69 297 HIS A C 1
ATOM 2176 O O . HIS A 1 297 ? -1.870 2.157 -6.013 1.00 94.69 297 HIS A O 1
ATOM 2182 N N . SER A 1 298 ? -3.118 2.808 -7.773 1.00 93.00 298 SER A N 1
ATOM 2183 C CA . SER A 1 298 ? -2.245 2.203 -8.797 1.00 93.00 298 SER A CA 1
ATOM 2184 C C . SER A 1 298 ? -2.009 0.714 -8.484 1.00 93.00 298 SER A C 1
ATOM 2186 O O . SER A 1 298 ? -2.962 -0.018 -8.194 1.00 93.00 298 SER A O 1
ATOM 2188 N N . ARG A 1 299 ? -0.760 0.241 -8.436 1.00 93.62 299 ARG A N 1
ATOM 2189 C CA . ARG A 1 299 ? -0.440 -1.138 -7.999 1.00 93.62 299 ARG A CA 1
ATOM 2190 C C . ARG A 1 299 ? -0.887 -1.462 -6.571 1.00 93.62 299 ARG A C 1
ATOM 2192 O O . ARG A 1 299 ? -1.167 -2.612 -6.249 1.00 93.62 299 ARG A O 1
ATOM 2199 N N . GLY A 1 300 ? -0.962 -0.457 -5.701 1.00 95.50 300 GLY A N 1
ATOM 2200 C CA . GLY A 1 300 ? -1.525 -0.588 -4.359 1.00 95.50 300 GLY A CA 1
ATOM 2201 C C . GLY A 1 300 ? -3.026 -0.875 -4.389 1.00 95.50 300 GLY A C 1
ATOM 2202 O O . GLY A 1 300 ? -3.500 -1.673 -3.587 1.00 95.50 300 GLY A O 1
ATOM 2203 N N . GLY A 1 301 ? -3.756 -0.294 -5.348 1.00 94.69 301 GLY A N 1
ATOM 2204 C CA . GLY A 1 301 ? -5.173 -0.577 -5.595 1.00 94.69 301 GLY A CA 1
ATOM 2205 C C . GLY A 1 301 ? -5.393 -2.034 -5.994 1.00 94.69 301 GLY A C 1
ATOM 2206 O O . GLY A 1 301 ? -6.197 -2.739 -5.388 1.00 94.69 301 GLY A O 1
ATOM 2207 N N . GLU A 1 302 ? -4.602 -2.526 -6.944 1.00 94.00 302 GLU A N 1
ATOM 2208 C CA . GLU A 1 302 ? -4.647 -3.940 -7.320 1.00 94.00 302 GLU A CA 1
ATOM 2209 C C . GLU A 1 302 ? -4.282 -4.862 -6.147 1.00 94.00 302 GLU A C 1
ATOM 2211 O O . GLU A 1 302 ? -4.968 -5.854 -5.899 1.00 94.00 302 GLU A O 1
ATOM 2216 N N . GLY A 1 303 ? -3.246 -4.504 -5.382 1.00 96.56 303 GLY A N 1
ATOM 2217 C CA . GLY A 1 303 ? -2.802 -5.256 -4.212 1.00 96.56 303 GLY A CA 1
ATOM 2218 C C . GLY A 1 303 ? -3.867 -5.382 -3.119 1.00 96.56 303 GLY A C 1
ATOM 2219 O O . GLY A 1 303 ? -4.048 -6.469 -2.575 1.00 96.56 303 GLY A O 1
ATOM 2220 N N . VAL A 1 304 ? -4.608 -4.310 -2.806 1.00 97.62 304 VAL A N 1
ATOM 2221 C CA . VAL A 1 304 ? -5.706 -4.391 -1.823 1.00 97.62 304 VAL A CA 1
ATOM 2222 C C . VAL A 1 304 ? -6.927 -5.137 -2.357 1.00 97.62 304 VAL A C 1
ATOM 2224 O O . VAL A 1 304 ? -7.595 -5.823 -1.585 1.00 97.62 304 VAL A O 1
ATOM 2227 N N . ASN A 1 305 ? -7.201 -5.060 -3.663 1.00 95.38 305 ASN A N 1
ATOM 2228 C CA . ASN A 1 305 ? -8.236 -5.877 -4.292 1.00 95.38 305 ASN A CA 1
ATOM 2229 C C . ASN A 1 305 ? -7.883 -7.370 -4.197 1.00 95.38 305 ASN A C 1
ATOM 2231 O O . ASN A 1 305 ? -8.691 -8.178 -3.742 1.00 95.38 305 ASN A O 1
ATOM 2235 N N . ARG A 1 306 ? -6.636 -7.726 -4.527 1.00 95.75 306 ARG A N 1
ATOM 2236 C CA . ARG A 1 306 ? -6.119 -9.088 -4.361 1.00 95.75 306 ARG A CA 1
ATOM 2237 C C . ARG A 1 306 ? -6.150 -9.528 -2.892 1.00 95.75 306 ARG A C 1
ATOM 2239 O O . ARG A 1 306 ? -6.582 -10.637 -2.619 1.00 95.75 306 ARG A O 1
ATOM 2246 N N . ALA A 1 307 ? -5.822 -8.652 -1.938 1.00 97.31 307 ALA A N 1
ATOM 2247 C CA . ALA A 1 307 ? -5.935 -8.948 -0.504 1.00 97.31 307 ALA A CA 1
ATOM 2248 C C . ALA A 1 307 ? -7.365 -9.288 -0.063 1.00 97.31 307 ALA A C 1
ATOM 2250 O O . ALA A 1 307 ? -7.551 -10.138 0.813 1.00 97.31 307 ALA A O 1
ATOM 2251 N N . ALA A 1 308 ? -8.369 -8.629 -0.649 1.00 95.81 308 ALA A N 1
ATOM 2252 C CA . ALA A 1 308 ? -9.769 -8.942 -0.398 1.00 95.81 308 ALA A CA 1
ATOM 2253 C C . ALA A 1 308 ? -10.139 -10.336 -0.910 1.00 95.81 308 ALA A C 1
ATOM 2255 O O . ALA A 1 308 ? -10.718 -11.114 -0.153 1.00 95.81 308 ALA A O 1
ATOM 2256 N N . MET A 1 309 ? -9.722 -10.675 -2.132 1.00 93.88 309 MET A N 1
ATOM 2257 C CA . MET A 1 309 ? -9.921 -12.004 -2.717 1.00 93.88 309 MET A CA 1
ATOM 2258 C C . MET A 1 309 ? -9.201 -13.093 -1.913 1.00 93.88 309 MET A C 1
ATOM 2260 O O . MET A 1 309 ? -9.837 -14.035 -1.453 1.00 93.88 309 MET A O 1
ATOM 2264 N N . ASP A 1 310 ? -7.911 -12.915 -1.631 1.00 95.38 310 ASP A N 1
ATOM 2265 C CA . ASP A 1 310 ? -7.076 -13.893 -0.920 1.00 95.38 310 ASP A CA 1
ATOM 2266 C C . ASP A 1 310 ? -7.499 -14.094 0.547 1.00 95.38 310 ASP A C 1
ATOM 2268 O O . ASP A 1 310 ? -7.148 -15.086 1.188 1.00 95.38 310 ASP A O 1
ATOM 2272 N N . SER A 1 311 ? -8.246 -13.144 1.120 1.00 95.81 311 SER A N 1
ATOM 2273 C CA . SER A 1 311 ? -8.852 -13.303 2.448 1.00 95.81 311 SER A CA 1
ATOM 2274 C C . SER A 1 311 ? -10.065 -14.241 2.439 1.00 95.81 311 SER A C 1
ATOM 2276 O O . SER A 1 311 ? -10.430 -14.748 3.496 1.00 95.81 311 SER A O 1
ATOM 2278 N N . LEU A 1 312 ? -10.683 -14.470 1.279 1.00 93.69 312 LEU A N 1
ATOM 2279 C CA . LEU A 1 312 ? -11.800 -15.401 1.091 1.00 93.69 312 LEU A CA 1
ATOM 2280 C C . LEU A 1 312 ? -11.331 -16.725 0.479 1.00 93.69 312 LEU A C 1
ATOM 2282 O O . LEU A 1 312 ? -11.760 -17.796 0.900 1.00 93.69 312 LEU A O 1
ATOM 2286 N N . SER A 1 313 ? -10.435 -16.642 -0.500 1.00 91.81 313 SER A N 1
ATOM 2287 C CA . SER A 1 313 ? -9.925 -17.767 -1.277 1.00 91.81 313 SER A CA 1
ATOM 2288 C C . SER A 1 313 ? -8.404 -17.651 -1.362 1.00 91.81 313 SER A C 1
ATOM 2290 O O . SER A 1 313 ? -7.899 -16.981 -2.262 1.00 91.81 313 SER A O 1
ATOM 2292 N N . PRO A 1 314 ? -7.664 -18.241 -0.404 1.00 90.88 314 PRO A N 1
ATOM 2293 C CA . PRO A 1 314 ? -6.213 -18.133 -0.366 1.00 90.88 314 PRO A CA 1
ATOM 2294 C C . PRO A 1 314 ? -5.558 -18.644 -1.660 1.00 90.88 314 PRO A C 1
ATOM 2296 O O . PRO A 1 314 ? -5.998 -19.661 -2.204 1.00 90.88 314 PRO A O 1
ATOM 2299 N N . PRO A 1 315 ? -4.498 -17.980 -2.144 1.00 90.19 315 PRO A N 1
ATOM 2300 C CA . PRO A 1 315 ? -3.746 -18.430 -3.306 1.00 90.19 315 PRO A CA 1
ATOM 2301 C C . PRO A 1 315 ? -2.920 -19.685 -2.971 1.00 90.19 315 PRO A C 1
ATOM 2303 O O . PRO A 1 315 ? -2.790 -20.060 -1.800 1.00 90.19 315 PRO A O 1
ATOM 2306 N N . PRO A 1 316 ? -2.317 -20.347 -3.977 1.00 92.44 316 PRO A N 1
ATOM 2307 C CA . PRO A 1 316 ? -1.430 -21.481 -3.740 1.00 92.44 316 PRO A CA 1
ATOM 2308 C C . PRO A 1 316 ? -0.337 -21.155 -2.710 1.00 92.44 316 PRO A C 1
ATOM 2310 O O . PRO A 1 316 ? 0.283 -20.093 -2.758 1.00 92.44 316 PRO A O 1
ATOM 2313 N N . ALA A 1 317 ? -0.037 -22.091 -1.803 1.00 90.38 317 ALA A N 1
ATOM 2314 C CA . ALA A 1 317 ? 0.870 -21.864 -0.667 1.00 90.38 317 ALA A CA 1
ATOM 2315 C C . ALA A 1 317 ? 2.309 -21.459 -1.054 1.00 90.38 317 ALA A C 1
ATOM 2317 O O . ALA A 1 317 ? 3.034 -20.871 -0.244 1.00 90.38 317 ALA A O 1
ATOM 2318 N N . ALA A 1 318 ? 2.726 -21.785 -2.281 1.00 91.19 318 ALA A N 1
ATOM 2319 C CA . ALA A 1 318 ? 4.005 -21.373 -2.854 1.00 91.19 318 ALA A CA 1
ATOM 2320 C C . ALA A 1 318 ? 4.042 -19.879 -3.229 1.00 91.19 318 ALA A C 1
ATOM 2322 O O . ALA A 1 318 ? 5.119 -19.301 -3.302 1.00 91.19 318 ALA A O 1
ATOM 2323 N N . GLN A 1 319 ? 2.881 -19.262 -3.453 1.00 91.25 319 GLN A N 1
ATOM 2324 C CA . GLN A 1 319 ? 2.723 -17.859 -3.839 1.00 91.25 319 GLN A CA 1
ATOM 2325 C C . GLN A 1 319 ? 2.281 -16.986 -2.653 1.00 91.25 319 GLN A C 1
ATOM 2327 O O . GLN A 1 319 ? 2.526 -15.781 -2.652 1.00 91.25 319 GLN A O 1
ATOM 2332 N N . ASP A 1 320 ? 1.664 -17.580 -1.624 1.00 92.81 320 ASP A N 1
ATOM 2333 C CA . ASP A 1 320 ? 1.176 -16.837 -0.462 1.00 92.81 320 ASP A CA 1
ATOM 2334 C C . ASP A 1 320 ? 2.267 -16.568 0.587 1.00 92.81 320 ASP A C 1
ATOM 2336 O O . ASP A 1 320 ? 2.778 -17.475 1.254 1.00 92.81 320 ASP A O 1
ATOM 2340 N N . GLY A 1 321 ? 2.580 -15.289 0.794 1.00 94.81 321 GLY A N 1
ATOM 2341 C CA . GLY A 1 321 ? 3.404 -14.820 1.908 1.00 94.81 321 GLY A CA 1
ATOM 2342 C C . GLY A 1 321 ? 2.665 -14.731 3.250 1.00 94.81 321 GLY A C 1
ATOM 2343 O O . GLY A 1 321 ? 3.289 -14.407 4.258 1.00 94.81 321 GLY A O 1
ATOM 2344 N N . TYR A 1 322 ? 1.356 -14.998 3.301 1.00 96.50 322 TYR A N 1
ATOM 2345 C CA . TYR A 1 322 ? 0.581 -15.048 4.538 1.00 96.50 322 TYR A CA 1
ATOM 2346 C C . TYR A 1 322 ? -0.103 -16.406 4.720 1.00 96.50 322 TYR A C 1
ATOM 2348 O O . TYR A 1 322 ? -0.940 -16.801 3.927 1.00 96.50 322 TYR A O 1
ATOM 2356 N N . ARG A 1 323 ? 0.200 -17.108 5.818 1.00 91.12 323 ARG A N 1
ATOM 2357 C CA . ARG A 1 323 ? -0.321 -18.469 6.078 1.00 91.12 323 ARG A CA 1
ATOM 2358 C C . ARG A 1 323 ? -1.196 -18.582 7.327 1.00 91.12 323 ARG A C 1
ATOM 2360 O O . ARG A 1 323 ? -1.534 -19.680 7.754 1.00 91.12 323 ARG A O 1
ATOM 2367 N N . GLY A 1 324 ? -1.500 -17.455 7.966 1.00 93.31 324 GLY A N 1
ATOM 2368 C CA . GLY A 1 324 ? -2.281 -17.436 9.200 1.00 93.31 324 GLY A CA 1
ATOM 2369 C C . GLY A 1 324 ? -3.795 -17.481 8.957 1.00 93.31 324 GLY A C 1
ATOM 2370 O O . GLY A 1 324 ? -4.255 -17.339 7.825 1.00 93.31 324 GLY A O 1
ATOM 2371 N N . PRO A 1 325 ? -4.592 -17.621 10.028 1.00 95.44 325 PRO A N 1
ATOM 2372 C CA . PRO A 1 325 ? -6.042 -17.549 9.929 1.00 95.44 325 PRO A CA 1
ATOM 2373 C C . PRO A 1 325 ? -6.518 -16.116 9.659 1.00 95.44 325 PRO A C 1
ATOM 2375 O O . PRO A 1 325 ? -6.120 -15.168 10.346 1.00 95.44 325 PRO A O 1
ATOM 2378 N N . VAL A 1 326 ? -7.457 -15.974 8.725 1.00 97.44 326 VAL A N 1
ATOM 2379 C CA . VAL A 1 326 ? -8.140 -14.707 8.442 1.00 97.44 326 VAL A CA 1
ATOM 2380 C C . VAL A 1 326 ? -9.069 -14.363 9.609 1.00 97.44 326 VAL A C 1
ATOM 2382 O O . VAL A 1 326 ? -10.093 -15.001 9.830 1.00 97.44 326 VAL A O 1
ATOM 2385 N N . ARG A 1 327 ? -8.693 -13.342 10.388 1.00 97.62 327 ARG A N 1
ATOM 2386 C CA . ARG A 1 327 ? -9.435 -12.857 11.574 1.00 97.62 327 ARG A CA 1
ATOM 2387 C C . ARG A 1 327 ? -9.999 -11.455 11.359 1.00 97.62 327 ARG A C 1
ATOM 2389 O O . ARG A 1 327 ? -10.036 -10.634 12.276 1.00 97.62 327 ARG A O 1
ATOM 2396 N N . TRP A 1 328 ? -10.371 -11.166 10.122 1.00 98.25 328 TRP A N 1
ATOM 2397 C CA . TRP A 1 328 ? -10.924 -9.890 9.699 1.00 98.25 328 TRP A CA 1
ATOM 2398 C C . TRP A 1 328 ? -12.009 -10.100 8.651 1.00 98.25 328 TRP A C 1
ATOM 2400 O O . TRP A 1 328 ? -12.066 -11.138 7.997 1.00 98.25 328 TRP A O 1
ATOM 2410 N N . ARG A 1 329 ? -12.857 -9.090 8.475 1.00 98.12 329 ARG A N 1
ATOM 2411 C CA . ARG A 1 329 ? -13.850 -9.022 7.410 1.00 98.12 329 ARG A CA 1
ATOM 2412 C C . ARG A 1 329 ? -13.692 -7.701 6.676 1.00 98.12 329 ARG A C 1
ATOM 2414 O O . ARG A 1 329 ? -13.859 -6.626 7.257 1.00 98.12 329 ARG A O 1
ATOM 2421 N N . ILE A 1 330 ? -13.341 -7.804 5.401 1.00 97.25 330 ILE A N 1
ATOM 2422 C CA . ILE A 1 330 ? -13.239 -6.662 4.497 1.00 97.25 330 ILE A CA 1
ATOM 2423 C C . ILE A 1 330 ? -14.657 -6.335 4.042 1.00 97.25 330 ILE A C 1
ATOM 2425 O O . ILE A 1 330 ? -15.339 -7.191 3.498 1.00 97.25 330 ILE A O 1
ATOM 2429 N N . ARG A 1 331 ? -15.118 -5.122 4.341 1.00 95.81 331 ARG A N 1
ATOM 2430 C CA . ARG A 1 331 ? -16.481 -4.641 4.063 1.00 95.81 331 ARG A CA 1
ATOM 2431 C C . ARG A 1 331 ? -16.545 -3.717 2.853 1.00 95.81 331 ARG A C 1
ATOM 2433 O O . ARG A 1 331 ? -17.632 -3.347 2.430 1.00 95.81 331 ARG A O 1
ATOM 2440 N N . GLY A 1 332 ? -15.391 -3.321 2.330 1.00 92.69 332 GLY A N 1
ATOM 2441 C CA . GLY A 1 332 ? -15.298 -2.482 1.149 1.00 92.69 332 GLY A CA 1
ATOM 2442 C C . GLY A 1 332 ? -13.859 -2.271 0.709 1.00 92.69 332 GLY A C 1
ATOM 2443 O O . GLY A 1 332 ? -12.914 -2.411 1.495 1.00 92.69 332 GLY A O 1
ATOM 2444 N N . THR A 1 333 ? -13.722 -1.907 -0.559 1.00 94.75 333 THR A N 1
ATOM 2445 C CA . THR A 1 333 ? -12.473 -1.483 -1.182 1.00 94.75 333 THR A CA 1
ATOM 2446 C C . THR A 1 333 ? -12.677 -0.127 -1.857 1.00 94.75 333 THR A C 1
ATOM 2448 O O . THR A 1 333 ? -13.723 0.138 -2.442 1.00 94.75 333 THR A O 1
ATOM 2451 N N . VAL A 1 334 ? -11.680 0.753 -1.766 1.00 94.81 334 VAL A N 1
ATOM 2452 C CA . VAL A 1 334 ? -11.614 2.015 -2.518 1.00 94.81 334 VAL A CA 1
ATOM 2453 C C . VAL A 1 334 ? -10.366 1.957 -3.385 1.00 94.81 334 VAL A C 1
ATOM 2455 O O . VAL A 1 334 ? -9.239 2.062 -2.893 1.00 94.81 334 VAL A O 1
ATOM 2458 N N . LEU A 1 335 ? -10.580 1.727 -4.678 1.00 93.31 335 LEU A N 1
ATOM 2459 C CA . LEU A 1 335 ? -9.521 1.510 -5.655 1.00 93.31 335 LEU A CA 1
ATOM 2460 C C . LEU A 1 335 ? -9.312 2.790 -6.468 1.00 93.31 335 LEU A C 1
ATOM 2462 O O . LEU A 1 335 ? -10.171 3.185 -7.251 1.00 93.31 335 LEU A O 1
ATOM 2466 N N . ILE A 1 336 ? -8.171 3.447 -6.277 1.00 90.50 336 ILE A N 1
ATOM 2467 C CA . ILE A 1 336 ? -7.833 4.710 -6.939 1.00 90.50 336 ILE A CA 1
ATOM 2468 C C . ILE A 1 336 ? -6.934 4.388 -8.133 1.00 90.50 336 ILE A C 1
ATOM 2470 O O . ILE A 1 336 ? -5.747 4.120 -7.959 1.00 90.50 336 ILE A O 1
ATOM 2474 N N . GLY A 1 337 ? -7.508 4.367 -9.337 1.00 87.94 337 GLY A N 1
ATOM 2475 C CA . GLY A 1 337 ? -6.787 4.025 -10.570 1.00 87.94 337 GLY A CA 1
ATOM 2476 C C . GLY A 1 337 ? -5.994 2.714 -10.468 1.00 87.94 337 GLY A C 1
ATOM 2477 O O . GLY A 1 337 ? -4.780 2.756 -10.654 1.00 87.94 337 GLY A O 1
ATOM 2478 N N . PRO A 1 338 ? -6.616 1.576 -10.092 1.00 87.75 338 PRO A N 1
ATOM 2479 C CA . PRO A 1 338 ? -5.892 0.326 -9.887 1.00 87.75 338 PRO A CA 1
ATOM 2480 C C . PRO A 1 338 ? -5.279 -0.196 -11.192 1.00 87.75 338 PRO A C 1
ATOM 2482 O O . PRO A 1 338 ? -5.845 -0.026 -12.271 1.00 87.75 338 PRO A O 1
ATOM 2485 N N . THR A 1 339 ? -4.146 -0.889 -11.083 1.00 85.56 339 THR A N 1
ATOM 2486 C CA . THR A 1 339 ? -3.645 -1.732 -12.177 1.00 85.56 339 THR A CA 1
ATOM 2487 C C . THR A 1 339 ? -4.468 -3.023 -12.291 1.00 85.56 339 THR A C 1
ATOM 2489 O O . THR A 1 339 ? -5.306 -3.321 -11.435 1.00 85.56 339 THR A O 1
ATOM 2492 N N . ILE A 1 340 ? -4.255 -3.785 -13.367 1.00 81.31 340 ILE A N 1
ATOM 2493 C CA . ILE A 1 340 ? -4.941 -5.064 -13.620 1.00 81.31 340 ILE A CA 1
ATOM 2494 C C . ILE A 1 340 ? -3.968 -6.151 -14.111 1.00 81.31 340 ILE A C 1
ATOM 2496 O O . ILE A 1 340 ? -4.328 -7.013 -14.904 1.00 81.31 340 ILE A O 1
ATOM 2500 N N . PHE A 1 341 ? -2.710 -6.115 -13.668 1.00 75.81 341 PHE A N 1
ATOM 2501 C CA . PHE A 1 341 ? -1.667 -7.013 -14.182 1.00 75.81 341 PHE A CA 1
ATOM 2502 C C . PHE A 1 341 ? -1.916 -8.484 -13.851 1.00 75.81 341 PHE A C 1
ATOM 2504 O O . PHE A 1 341 ? -1.638 -9.355 -14.665 1.00 75.81 341 PHE A O 1
ATOM 2511 N N . GLY A 1 342 ? -2.457 -8.761 -12.672 1.00 65.94 342 GLY A N 1
ATOM 2512 C CA . GLY A 1 342 ? -2.829 -10.097 -12.230 1.00 65.94 342 GLY A CA 1
ATOM 2513 C C . GLY A 1 342 ? -4.205 -10.550 -12.714 1.00 65.94 342 GLY A C 1
ATOM 2514 O O . GLY A 1 342 ? -4.606 -11.641 -12.323 1.00 65.94 342 GLY A O 1
ATOM 2515 N N . HIS A 1 343 ? -4.922 -9.731 -13.505 1.00 68.94 343 HIS A N 1
ATOM 2516 C CA . HIS A 1 343 ? -6.296 -9.979 -13.956 1.00 68.94 343 HIS A CA 1
ATOM 2517 C C . HIS A 1 343 ? -7.179 -10.497 -12.816 1.00 68.94 343 HIS A C 1
ATOM 2519 O O . HIS A 1 343 ? -7.563 -11.661 -12.784 1.00 68.94 343 HIS A O 1
ATOM 2525 N N . ASN A 1 344 ? -7.475 -9.612 -11.858 1.00 61.59 344 ASN A N 1
ATOM 2526 C CA . ASN A 1 344 ? -8.182 -9.936 -10.616 1.00 61.59 344 ASN A CA 1
ATOM 2527 C C . ASN A 1 344 ? -9.655 -9.506 -10.691 1.00 61.59 344 ASN A C 1
ATOM 2529 O O . ASN A 1 344 ? -10.010 -8.536 -10.008 1.00 61.59 344 ASN A O 1
ATOM 2533 N N . PRO A 1 345 ? -10.528 -10.137 -11.505 1.00 56.69 345 PRO A N 1
ATOM 2534 C CA . PRO A 1 345 ? -11.938 -9.808 -11.459 1.00 56.69 345 PRO A CA 1
ATOM 2535 C C . PRO A 1 345 ? -12.439 -10.210 -10.072 1.00 56.69 345 PRO A C 1
ATOM 2537 O O . PRO A 1 345 ? -12.536 -11.388 -9.744 1.00 56.69 345 PRO A O 1
ATOM 2540 N N . ALA A 1 346 ? -12.714 -9.222 -9.228 1.00 50.31 346 ALA A N 1
ATOM 2541 C CA . ALA A 1 346 ? -13.547 -9.413 -8.058 1.00 50.31 346 ALA A CA 1
ATOM 2542 C C . ALA A 1 346 ? -14.970 -9.073 -8.518 1.00 50.31 346 ALA A C 1
ATOM 2544 O O . ALA A 1 346 ? -15.303 -7.891 -8.601 1.00 50.31 346 ALA A O 1
ATOM 2545 N N . PRO A 1 347 ? -15.804 -10.061 -8.898 1.00 41.91 347 PRO A N 1
ATOM 2546 C CA . PRO A 1 347 ? -17.118 -9.784 -9.475 1.00 41.91 347 PRO A CA 1
ATOM 2547 C C . PRO A 1 347 ? -18.097 -9.141 -8.480 1.00 41.91 347 PRO A C 1
ATOM 2549 O O . PRO A 1 347 ? -19.151 -8.665 -8.887 1.00 41.91 347 PRO A O 1
ATOM 2552 N N . THR A 1 348 ? -17.777 -9.098 -7.181 1.00 45.09 348 THR A N 1
ATOM 2553 C CA . THR A 1 348 ? -18.684 -8.594 -6.142 1.00 45.09 348 THR A CA 1
ATOM 2554 C C . THR A 1 348 ? -17.936 -7.990 -4.956 1.00 45.09 348 THR A C 1
ATOM 2556 O O . THR A 1 348 ? -16.911 -8.528 -4.534 1.00 45.09 348 THR A O 1
ATOM 2559 N N . CYS A 1 349 ? -18.502 -6.938 -4.350 1.00 41.12 349 CYS A N 1
ATOM 2560 C CA . CYS A 1 349 ? -18.122 -6.498 -3.003 1.00 41.12 349 CYS A CA 1
ATOM 2561 C C . CYS A 1 349 ? -18.167 -7.701 -2.034 1.00 41.12 349 CYS A C 1
ATOM 2563 O O . CYS A 1 349 ? -19.192 -8.390 -1.999 1.00 41.12 349 CYS A O 1
ATOM 2565 N N . PRO A 1 350 ? -17.108 -7.967 -1.246 1.00 45.81 350 PRO A N 1
ATOM 2566 C CA . PRO A 1 350 ? -17.139 -9.011 -0.222 1.00 45.81 350 PRO A CA 1
ATOM 2567 C C . PRO A 1 350 ? -18.313 -8.778 0.748 1.00 45.81 350 PRO A C 1
ATOM 2569 O O . PRO A 1 350 ? -18.470 -7.665 1.255 1.00 45.81 350 PRO A O 1
ATOM 2572 N N . ARG A 1 351 ? -19.160 -9.795 0.970 1.00 41.56 351 ARG A N 1
ATOM 2573 C CA . ARG A 1 351 ? -20.371 -9.687 1.813 1.00 41.56 351 ARG A CA 1
ATOM 2574 C C . ARG A 1 351 ? -20.084 -9.584 3.316 1.00 41.56 351 ARG A C 1
ATOM 2576 O O . ARG A 1 351 ? -19.096 -10.168 3.816 1.00 41.56 351 ARG A O 1
#

Organism: NCBI:txid1076125

Radius of gyration: 27.77 Å; chains: 1; bounding box: 130×39×66 Å